Protein AF-A0A2D9JEY8-F1 (afdb_monomer_lite)

Sequence (330 aa):
MAQANLPGSLPFFFRSRIVRGLASACLFAAGTAATSDHVHAQGGFALPSNSVARGPSTAETQSAPQGFTPRAAGPTAANTPPSLQTPPQTTANRNALPAGGAAPTGQLSNGGQLPREAGQEHRVYNISPYTGYLTKHDRPHQAIVDWIVRETGTDVWHTEPFGFMSADRDELKVYHTNEMHQVIGGIVERFVAGDKEPQVMNLRLMTVGNPNWRSNAHMLMQHVNVQSPGLQAWLLTKENAALVMNMLRSRTDVREVQAVDLITNNGQTEKLASTRGRNYVLNVKPSPANWPPYEPETGEIQEGFQIEVSPLLSVDGRTLDCVINANIDQ

Radius of gyration: 31.09 Å; chains: 1; bounding box: 90×83×69 Å

Foldseek 3Di:
DDDDDDDDDDFWWDKDKDFVQWWAWAFAQADDDPDDDDDDDDDDDDDDDDDDDDDDDDDDDDDDDDDDDDDDDDDDDDDDDDPPDDDDDDDDDDDDDDDDDDDPPDDDDPPDDDDCPPVKDKDKDFLLLQLVVVPVDDPPVVLLVVVLCVVVPPVPCVDPPPKDWDDDNTIIIIIGHPVSVVVSVQSSCLRNLNDFAWDKHKHWYKHANDPCLCVVLVVQWAWGDIPDPSTTTTIGTPVSVVVSVVVQVVDPRMDTPDIDTDGHGASDKDKDWDWDKDKDQPDWAQDPVCPVRIDTDIDIDIFTKMKIKGWGAGSVNRIIIMIIGIDGGD

Structure (mmCIF, N/CA/C/O backbone):
data_AF-A0A2D9JEY8-F1
#
_entry.id   AF-A0A2D9JEY8-F1
#
loop_
_atom_site.group_PDB
_atom_site.id
_atom_site.type_symbol
_atom_site.label_atom_id
_atom_site.label_alt_id
_atom_site.label_comp_id
_atom_site.label_asym_id
_atom_site.label_entity_id
_atom_site.label_seq_id
_atom_site.pdbx_PDB_ins_code
_atom_site.Cartn_x
_atom_site.Cartn_y
_atom_site.Cartn_z
_atom_site.occupancy
_atom_site.B_iso_or_equiv
_atom_site.auth_seq_id
_atom_site.auth_comp_id
_atom_site.auth_asym_id
_atom_site.auth_atom_id
_atom_site.pdbx_PDB_model_num
ATOM 1 N N . MET A 1 1 ? -18.245 12.480 -34.641 1.00 33.62 1 MET A N 1
ATOM 2 C CA . MET A 1 1 ? -18.054 11.284 -33.794 1.00 33.62 1 MET A CA 1
ATOM 3 C C . MET A 1 1 ? -16.946 11.608 -32.812 1.00 33.62 1 MET A C 1
ATOM 5 O O . MET A 1 1 ? -15.800 11.701 -33.223 1.00 33.62 1 MET A O 1
ATOM 9 N N . ALA A 1 2 ? -17.311 11.927 -31.571 1.00 23.94 2 ALA A N 1
ATOM 10 C CA . ALA A 1 2 ? -16.369 12.274 -30.514 1.00 23.94 2 ALA A CA 1
ATOM 11 C C . ALA A 1 2 ? -15.820 10.979 -29.901 1.00 23.94 2 ALA A C 1
ATOM 13 O O . ALA A 1 2 ? -16.597 10.169 -29.399 1.00 23.94 2 ALA A O 1
ATOM 14 N N . GLN A 1 3 ? -14.507 10.766 -29.989 1.00 23.95 3 GLN A N 1
ATOM 15 C CA . GLN A 1 3 ? -13.826 9.704 -29.254 1.00 23.95 3 GLN A CA 1
ATOM 16 C C . GLN A 1 3 ? -13.532 10.206 -27.843 1.00 23.95 3 GLN A C 1
ATOM 18 O O . GLN A 1 3 ? -12.928 11.260 -27.650 1.00 23.95 3 GLN A O 1
ATOM 23 N N . ALA A 1 4 ? -14.049 9.456 -26.875 1.00 24.88 4 ALA A N 1
ATOM 24 C CA . ALA A 1 4 ? -13.896 9.691 -25.455 1.00 24.88 4 ALA A CA 1
ATOM 25 C C . ALA A 1 4 ? -12.425 9.571 -25.044 1.00 24.88 4 ALA A C 1
ATOM 27 O O . ALA A 1 4 ? -11.738 8.621 -25.411 1.00 24.88 4 ALA A O 1
ATOM 28 N N . ASN A 1 5 ? -11.981 10.548 -24.265 1.00 25.66 5 ASN A N 1
ATOM 29 C CA . ASN A 1 5 ? -10.652 10.639 -23.693 1.00 25.66 5 ASN A CA 1
ATOM 30 C C . ASN A 1 5 ? -10.737 10.147 -22.238 1.00 25.66 5 ASN A C 1
ATOM 32 O O . ASN A 1 5 ? -11.270 10.870 -21.402 1.00 25.66 5 ASN A O 1
ATOM 36 N N . LEU A 1 6 ? -10.291 8.920 -21.954 1.00 30.77 6 LEU A N 1
ATOM 37 C CA . LEU A 1 6 ? -10.020 8.343 -20.621 1.00 30.77 6 LEU A CA 1
ATOM 38 C C . LEU A 1 6 ? -9.006 7.196 -20.828 1.00 30.77 6 LEU A C 1
ATOM 40 O O . LEU A 1 6 ? -9.137 6.492 -21.831 1.00 30.77 6 LEU A O 1
ATOM 44 N N . PRO A 1 7 ? -7.998 7.002 -19.949 1.00 32.38 7 PRO A N 1
ATOM 45 C CA . PRO A 1 7 ? -8.184 6.725 -18.515 1.00 32.38 7 PRO A CA 1
ATOM 46 C C . PRO A 1 7 ? -7.266 7.587 -17.611 1.00 32.38 7 PRO A C 1
ATOM 48 O O . PRO A 1 7 ? -6.252 8.106 -18.047 1.00 32.38 7 PRO A O 1
ATOM 51 N N . GLY A 1 8 ? -7.554 7.865 -16.339 1.00 26.20 8 GLY A N 1
ATOM 52 C CA . GLY A 1 8 ? -8.174 6.993 -15.347 1.00 26.20 8 GLY A CA 1
ATOM 53 C C . GLY A 1 8 ? -7.116 6.135 -14.640 1.00 26.20 8 GLY A C 1
ATOM 54 O O . GLY A 1 8 ? -7.211 4.916 -14.685 1.00 26.20 8 GLY A O 1
ATOM 55 N N . SER A 1 9 ? -6.086 6.752 -14.043 1.00 29.00 9 SER A N 1
ATOM 56 C CA . SER A 1 9 ? -5.099 6.054 -13.204 1.00 29.00 9 SER A CA 1
ATOM 57 C C . SER A 1 9 ? -5.784 5.540 -11.938 1.00 29.00 9 SER A C 1
ATOM 59 O O . SER A 1 9 ? -6.082 6.318 -11.032 1.00 29.00 9 SER A O 1
ATOM 61 N N . LEU A 1 10 ? -6.047 4.236 -11.880 1.00 25.45 10 LEU A N 1
ATOM 62 C CA . LEU A 1 10 ? -6.526 3.564 -10.676 1.00 25.45 10 LEU A CA 1
ATOM 63 C C . LEU A 1 10 ? -5.322 3.141 -9.815 1.00 25.45 10 LEU A C 1
ATOM 65 O O . LEU A 1 10 ? -4.352 2.617 -10.359 1.00 25.45 10 LEU A O 1
ATOM 69 N N . PRO A 1 11 ? -5.349 3.361 -8.490 1.00 28.86 11 PRO A N 1
ATOM 70 C CA . PRO A 1 11 ? -4.317 2.852 -7.593 1.00 28.86 11 PRO A CA 1
ATOM 71 C C . PRO A 1 11 ? -4.362 1.317 -7.532 1.00 28.86 11 PRO A C 1
ATOM 73 O O . PRO A 1 11 ? -5.439 0.723 -7.482 1.00 28.86 11 PRO A O 1
ATOM 76 N N . PHE A 1 12 ? -3.187 0.684 -7.530 1.00 39.44 12 PHE A N 1
ATOM 77 C CA . PHE A 1 12 ? -3.035 -0.772 -7.525 1.00 39.44 12 PHE A CA 1
ATOM 78 C C . PHE A 1 12 ? -2.594 -1.276 -6.153 1.00 39.44 12 PHE A C 1
ATOM 80 O O . PHE A 1 12 ? -1.733 -0.675 -5.507 1.00 39.44 12 PHE A O 1
ATOM 87 N N . PHE A 1 13 ? -3.179 -2.391 -5.710 1.00 40.41 13 PHE A N 1
ATOM 88 C CA . PHE A 1 13 ? -3.002 -2.880 -4.349 1.00 40.41 13 PHE A CA 1
ATOM 89 C C . PHE A 1 13 ? -2.415 -4.284 -4.328 1.00 40.41 13 PHE A C 1
ATOM 91 O O . PHE A 1 13 ? -2.895 -5.211 -4.980 1.00 40.41 13 PHE A O 1
ATOM 98 N N . PHE A 1 14 ? -1.385 -4.448 -3.509 1.00 41.38 14 PHE A N 1
ATOM 99 C CA . PHE A 1 14 ? -0.862 -5.746 -3.141 1.00 41.38 14 PHE A CA 1
ATOM 100 C C . PHE A 1 14 ? -0.577 -5.761 -1.634 1.00 41.38 14 PHE A C 1
ATOM 102 O O . PHE A 1 14 ? 0.018 -4.818 -1.120 1.00 41.38 14 PHE A O 1
ATOM 109 N N . ARG A 1 15 ? -1.040 -6.805 -0.928 1.00 42.00 15 ARG A N 1
ATOM 110 C CA . ARG A 1 15 ? -0.872 -6.996 0.521 1.00 42.00 15 ARG A CA 1
ATOM 111 C C . ARG A 1 15 ? 0.109 -8.132 0.764 1.00 42.00 15 ARG A C 1
ATOM 113 O O . ARG A 1 15 ? -0.170 -9.280 0.422 1.00 42.00 15 ARG A O 1
ATOM 120 N N . SER A 1 16 ? 1.215 -7.826 1.428 1.00 46.28 16 SER A N 1
ATOM 121 C CA . SER A 1 16 ? 2.145 -8.837 1.921 1.00 46.28 16 SER A CA 1
ATOM 122 C C . SER A 1 16 ? 2.373 -8.685 3.418 1.00 46.28 16 SER A C 1
ATOM 124 O O . SER A 1 16 ? 2.813 -7.621 3.843 1.00 46.28 16 SER A O 1
ATOM 126 N N . ARG A 1 17 ? 2.177 -9.772 4.181 1.00 43.41 17 ARG A N 1
ATOM 127 C CA . ARG A 1 17 ? 2.637 -9.905 5.573 1.00 43.41 17 ARG A CA 1
ATOM 128 C C . ARG A 1 17 ? 4.099 -10.341 5.590 1.00 43.41 17 ARG A C 1
ATOM 130 O O . ARG A 1 17 ? 4.411 -11.499 5.328 1.00 43.41 17 ARG A O 1
ATOM 137 N N . ILE A 1 18 ? 4.995 -9.422 5.915 1.00 49.91 18 ILE A N 1
ATOM 138 C CA . ILE A 1 18 ? 6.441 -9.651 6.016 1.00 49.91 18 ILE A CA 1
ATOM 139 C C . ILE A 1 18 ? 6.784 -9.866 7.490 1.00 49.91 18 ILE A C 1
ATOM 141 O O . ILE A 1 18 ? 6.608 -8.956 8.288 1.00 49.91 18 ILE A O 1
ATOM 145 N N . VAL A 1 19 ? 7.281 -11.038 7.890 1.00 33.19 19 VAL A N 1
ATOM 146 C CA . VAL A 1 19 ? 7.702 -11.266 9.285 1.00 33.19 19 VAL A CA 1
ATOM 147 C C . VAL A 1 19 ? 9.025 -10.522 9.558 1.00 33.19 19 VAL A C 1
ATOM 149 O O . VAL A 1 19 ? 10.029 -10.762 8.883 1.00 33.19 19 VAL A O 1
ATOM 152 N N . ARG A 1 20 ? 9.050 -9.613 10.542 1.00 30.97 20 ARG A N 1
ATOM 153 C CA . ARG A 1 20 ? 10.235 -8.882 11.015 1.00 30.97 20 ARG A CA 1
ATOM 154 C C . ARG A 1 20 ? 11.261 -9.908 11.509 1.00 30.97 20 ARG A C 1
ATOM 156 O O . ARG A 1 20 ? 10.990 -10.704 12.402 1.00 30.97 20 ARG A O 1
ATOM 163 N N . GLY A 1 21 ? 12.426 -9.903 10.863 1.00 30.66 21 GLY A N 1
ATOM 164 C CA . GLY A 1 21 ? 13.501 -10.880 11.062 1.00 30.66 21 GLY A CA 1
ATOM 165 C C . GLY A 1 21 ? 13.663 -11.893 9.926 1.00 30.66 21 GLY A C 1
ATOM 166 O O . GLY A 1 21 ? 14.694 -12.553 9.884 1.00 30.66 21 GLY A O 1
ATOM 167 N N . LEU A 1 22 ? 12.709 -11.986 8.989 1.00 30.86 22 LEU A N 1
ATOM 168 C CA . LEU A 1 22 ? 12.682 -13.102 8.042 1.00 30.86 22 LEU A CA 1
ATOM 169 C C . LEU A 1 22 ? 12.336 -12.769 6.595 1.00 30.86 22 LEU A C 1
ATOM 171 O O . LEU A 1 22 ? 12.297 -13.709 5.821 1.00 30.86 22 LEU A O 1
ATOM 175 N N . ALA A 1 23 ? 12.136 -11.518 6.167 1.00 29.02 23 ALA A N 1
ATOM 176 C CA . ALA A 1 23 ? 11.864 -11.279 4.747 1.00 29.02 23 ALA A CA 1
ATOM 177 C C . ALA A 1 23 ? 12.350 -9.931 4.203 1.00 29.02 23 ALA A C 1
ATOM 179 O O . ALA A 1 23 ? 12.224 -8.887 4.840 1.00 29.02 23 ALA A O 1
ATOM 180 N N . SER A 1 24 ? 12.902 -9.993 2.990 1.00 33.06 24 SER A N 1
ATOM 181 C CA . SER A 1 24 ? 13.196 -8.852 2.126 1.00 33.06 24 SER A CA 1
ATOM 182 C C . SER A 1 24 ? 12.159 -8.883 1.003 1.00 33.06 24 SER A C 1
ATOM 184 O O . SER A 1 24 ? 12.047 -9.886 0.299 1.00 33.06 24 SER A O 1
ATOM 186 N N . ALA A 1 25 ? 11.361 -7.826 0.860 1.00 31.98 25 ALA A N 1
ATOM 187 C CA . ALA A 1 25 ? 10.442 -7.704 -0.266 1.00 31.98 25 ALA A CA 1
ATOM 188 C C . ALA A 1 25 ? 11.218 -7.160 -1.469 1.00 31.98 25 ALA A C 1
ATOM 190 O O . ALA A 1 25 ? 11.623 -5.999 -1.479 1.00 31.98 25 ALA A O 1
ATOM 191 N N . CYS A 1 26 ? 11.445 -8.003 -2.475 1.00 31.67 26 CYS A N 1
ATOM 192 C CA . CYS A 1 26 ? 12.004 -7.572 -3.750 1.00 31.67 26 CYS A CA 1
ATOM 193 C C . CYS A 1 26 ? 10.868 -7.452 -4.769 1.00 31.67 26 CYS A C 1
ATOM 195 O O . CYS A 1 26 ? 10.347 -8.460 -5.246 1.00 31.67 26 CYS A O 1
ATOM 197 N N . LEU A 1 27 ? 10.487 -6.218 -5.108 1.00 30.89 27 LEU A N 1
ATOM 198 C CA . LEU A 1 27 ? 9.608 -5.959 -6.243 1.00 30.89 27 LEU A CA 1
ATOM 199 C C . LEU A 1 27 ? 10.465 -5.891 -7.511 1.00 30.89 27 LEU A C 1
ATOM 201 O O . LEU A 1 27 ? 11.264 -4.973 -7.676 1.00 30.89 27 LEU A O 1
ATOM 205 N N . PHE A 1 28 ? 10.295 -6.860 -8.408 1.00 36.91 28 PHE A N 1
ATOM 206 C CA . PHE A 1 28 ? 10.913 -6.835 -9.732 1.00 36.91 28 PHE A CA 1
ATOM 207 C C . PHE A 1 28 ? 9.838 -6.610 -10.788 1.00 36.91 28 PHE A C 1
ATOM 209 O O . PHE A 1 28 ? 9.161 -7.549 -11.208 1.00 36.91 28 PHE A O 1
ATOM 216 N N . ALA A 1 29 ? 9.718 -5.376 -11.265 1.00 27.28 29 ALA A N 1
ATOM 217 C CA . ALA A 1 29 ? 9.033 -5.111 -12.517 1.00 27.28 29 ALA A CA 1
ATOM 218 C C . ALA A 1 29 ? 9.988 -5.439 -13.671 1.00 27.28 29 ALA A C 1
ATOM 220 O O . ALA A 1 29 ? 11.058 -4.843 -13.780 1.00 27.28 29 ALA A O 1
ATOM 221 N N . ALA A 1 30 ? 9.629 -6.400 -14.523 1.00 27.97 30 ALA A N 1
ATOM 222 C CA . ALA A 1 30 ? 10.272 -6.516 -15.827 1.00 27.97 30 ALA A CA 1
ATOM 223 C C . ALA A 1 30 ? 9.236 -6.196 -16.895 1.00 27.97 30 ALA A C 1
ATOM 225 O O . ALA A 1 30 ? 8.331 -6.996 -17.125 1.00 27.97 30 ALA A O 1
ATOM 226 N N . GLY A 1 31 ? 9.401 -5.050 -17.549 1.00 23.45 31 GLY A N 1
ATOM 227 C CA . GLY A 1 31 ? 8.820 -4.833 -18.863 1.00 23.45 31 GLY A CA 1
ATOM 228 C C . GLY A 1 31 ? 9.526 -5.757 -19.852 1.00 23.45 31 GLY A C 1
ATOM 229 O O . GLY A 1 31 ? 10.749 -5.722 -19.992 1.00 23.45 31 GLY A O 1
ATOM 230 N N . THR A 1 32 ? 8.779 -6.640 -20.506 1.00 23.11 32 THR A N 1
ATOM 231 C CA . THR A 1 32 ? 9.288 -7.399 -21.650 1.00 23.11 32 THR A CA 1
ATOM 232 C C . THR A 1 32 ? 9.312 -6.483 -22.866 1.00 23.11 32 THR A C 1
ATOM 234 O O . THR A 1 32 ? 8.293 -6.319 -23.532 1.00 23.11 32 THR A O 1
ATOM 237 N N . ALA A 1 33 ? 10.468 -5.897 -23.171 1.00 23.81 33 ALA A N 1
ATOM 238 C CA . ALA A 1 33 ? 10.708 -5.296 -24.475 1.00 23.81 33 ALA A CA 1
ATOM 239 C C . ALA A 1 33 ? 11.022 -6.417 -25.477 1.00 23.81 33 ALA A C 1
ATOM 241 O O . ALA A 1 33 ? 12.092 -7.024 -25.439 1.00 23.81 33 ALA A O 1
ATOM 242 N N . ALA A 1 34 ? 10.075 -6.715 -26.367 1.00 22.91 34 ALA A N 1
ATOM 243 C CA . ALA A 1 34 ? 10.359 -7.476 -27.574 1.00 22.91 34 ALA A CA 1
ATOM 244 C C . ALA A 1 34 ? 11.142 -6.563 -28.529 1.00 22.91 34 ALA A C 1
ATOM 246 O O . ALA A 1 34 ? 10.564 -5.722 -29.214 1.00 22.91 34 ALA A O 1
ATOM 247 N N . THR A 1 35 ? 12.468 -6.685 -28.546 1.00 24.70 35 THR A N 1
ATOM 248 C CA . THR A 1 35 ? 13.309 -5.995 -29.527 1.00 24.70 35 THR A CA 1
ATOM 249 C C . THR A 1 35 ? 13.140 -6.674 -30.881 1.00 24.70 35 THR A C 1
ATOM 251 O O . THR A 1 35 ? 13.486 -7.844 -31.038 1.00 24.70 35 THR A O 1
ATOM 254 N N . SER A 1 36 ? 12.591 -5.954 -31.857 1.00 27.73 36 SER A N 1
ATOM 255 C CA . SER A 1 36 ? 12.621 -6.365 -33.260 1.00 27.73 36 SER A CA 1
ATOM 256 C C . SER A 1 36 ? 14.030 -6.110 -33.799 1.00 27.73 36 SER A C 1
ATOM 258 O O . SER A 1 36 ? 14.491 -4.970 -33.817 1.00 27.73 36 SER A O 1
ATOM 260 N N . ASP A 1 37 ? 14.716 -7.176 -34.203 1.00 24.34 37 ASP A N 1
ATOM 261 C CA . ASP A 1 37 ? 15.996 -7.114 -34.906 1.00 24.34 37 ASP A CA 1
ATOM 262 C C . ASP A 1 37 ? 15.856 -6.328 -36.217 1.00 24.34 37 ASP A C 1
ATOM 264 O O . ASP A 1 37 ? 15.093 -6.712 -37.104 1.00 24.34 37 ASP A O 1
ATOM 268 N N . HIS A 1 38 ? 16.665 -5.282 -36.386 1.00 28.27 38 HIS A N 1
ATOM 269 C CA . HIS A 1 38 ? 17.012 -4.770 -37.707 1.00 28.27 38 HIS A CA 1
ATOM 270 C C . HIS A 1 38 ? 18.531 -4.708 -37.862 1.00 28.27 38 HIS A C 1
ATOM 272 O O . HIS A 1 38 ? 19.226 -3.859 -37.309 1.00 28.27 38 HIS A O 1
ATOM 278 N N . VAL A 1 39 ? 19.022 -5.657 -38.656 1.00 26.59 39 VAL A N 1
ATOM 279 C CA . VAL A 1 39 ? 20.367 -5.718 -39.220 1.00 26.59 39 VAL A CA 1
ATOM 280 C C . VAL A 1 39 ? 20.518 -4.613 -40.264 1.00 26.59 39 VAL A C 1
ATOM 282 O O . VAL A 1 39 ? 19.800 -4.626 -41.257 1.00 26.59 39 VAL A O 1
ATOM 285 N N . HIS A 1 40 ? 21.508 -3.732 -40.108 1.00 30.28 40 HIS A N 1
ATOM 286 C CA . HIS A 1 40 ? 22.223 -3.153 -41.247 1.00 30.28 40 HIS A CA 1
ATOM 287 C C . HIS A 1 40 ? 23.694 -2.911 -40.905 1.00 30.28 40 HIS A C 1
ATOM 289 O O . HIS A 1 40 ? 24.049 -2.312 -39.893 1.00 30.28 40 HIS A O 1
ATOM 295 N N . ALA A 1 41 ? 24.544 -3.433 -41.785 1.00 25.02 41 ALA A N 1
ATOM 296 C CA . ALA A 1 41 ? 25.985 -3.289 -41.786 1.00 25.02 41 ALA A CA 1
ATOM 297 C C . ALA A 1 41 ? 26.440 -2.059 -42.601 1.00 25.02 41 ALA A C 1
ATOM 299 O O . ALA A 1 41 ? 25.724 -1.601 -43.487 1.00 25.02 41 ALA A O 1
ATOM 300 N N . GLN A 1 42 ? 27.705 -1.685 -42.354 1.00 27.55 42 GLN A N 1
ATOM 301 C CA . GLN A 1 42 ? 28.692 -1.009 -43.221 1.00 27.55 42 GLN A CA 1
ATOM 302 C C . GLN A 1 42 ? 28.873 0.528 -43.221 1.00 27.55 42 GLN A C 1
ATOM 304 O O . GLN A 1 42 ? 27.990 1.291 -43.586 1.00 27.55 42 GLN A O 1
ATOM 309 N N . GLY A 1 43 ? 30.145 0.907 -42.968 1.00 27.47 43 GLY A N 1
ATOM 310 C CA . GLY A 1 43 ? 30.839 2.159 -43.337 1.00 27.47 43 GLY A CA 1
ATOM 311 C C . GLY A 1 43 ? 30.846 3.214 -42.222 1.00 27.47 43 GLY A C 1
ATOM 312 O O . GLY A 1 43 ? 29.811 3.786 -41.937 1.00 27.47 43 GLY A O 1
ATOM 313 N N . GLY A 1 44 ? 31.914 3.538 -41.486 1.00 24.75 44 GLY A N 1
ATOM 314 C CA . GLY A 1 44 ? 33.337 3.595 -41.810 1.00 24.75 44 GLY A CA 1
ATOM 315 C C . GLY A 1 44 ? 33.735 5.045 -42.106 1.00 24.75 44 GLY A C 1
ATOM 316 O O . GLY A 1 44 ? 33.582 5.442 -43.245 1.00 24.75 44 GLY A O 1
ATOM 317 N N . PHE A 1 45 ? 34.208 5.815 -41.111 1.00 28.11 45 PHE A N 1
ATOM 318 C CA . PHE A 1 45 ? 35.190 6.916 -41.239 1.00 28.11 45 PHE A CA 1
ATOM 319 C C . PHE A 1 45 ? 35.578 7.463 -39.848 1.00 28.11 45 PHE A C 1
ATOM 321 O O . PHE A 1 45 ? 34.740 7.576 -38.957 1.00 28.11 45 PHE A O 1
ATOM 328 N N . ALA A 1 46 ? 36.865 7.770 -39.664 1.00 30.97 46 ALA A N 1
ATOM 329 C CA . ALA A 1 46 ? 37.496 8.152 -38.401 1.00 30.97 46 ALA A CA 1
ATOM 330 C C . ALA A 1 46 ? 38.017 9.607 -38.421 1.00 30.97 46 ALA A C 1
ATOM 332 O O . ALA A 1 46 ? 38.659 9.974 -39.397 1.00 30.97 46 ALA A O 1
ATOM 333 N N . LEU A 1 47 ? 37.789 10.327 -37.301 1.00 34.56 47 LEU A N 1
ATOM 334 C CA . LEU A 1 47 ? 38.655 11.281 -36.550 1.00 34.56 47 LEU A CA 1
ATOM 335 C C . LEU A 1 47 ? 39.273 12.524 -37.268 1.00 34.56 47 LEU A C 1
ATOM 337 O O . LEU A 1 47 ? 39.516 12.462 -38.466 1.00 34.56 47 LEU A O 1
ATOM 341 N N . PRO A 1 48 ? 39.581 13.655 -36.563 1.00 42.78 48 PRO A N 1
ATOM 342 C CA . PRO A 1 48 ? 40.180 13.671 -35.222 1.00 42.78 48 PRO A CA 1
ATOM 343 C C . PRO A 1 48 ? 39.749 14.747 -34.205 1.00 42.78 48 PRO A C 1
ATOM 345 O O . PRO A 1 48 ? 39.045 15.715 -34.472 1.00 42.78 48 PRO A O 1
ATOM 348 N N . SER A 1 49 ? 40.252 14.488 -32.998 1.00 34.09 49 SER A N 1
ATOM 349 C CA . SER A 1 49 ? 40.286 15.268 -31.766 1.00 34.09 49 SER A CA 1
ATOM 350 C C . SER A 1 49 ? 40.951 16.638 -31.905 1.00 34.09 49 SER A C 1
ATOM 352 O O . SER A 1 49 ? 41.915 16.787 -32.650 1.00 34.09 49 SER A O 1
ATOM 354 N N . ASN A 1 50 ? 40.558 17.585 -31.048 1.00 32.72 50 ASN A N 1
ATOM 355 C CA . ASN A 1 50 ? 41.515 18.543 -30.504 1.00 32.72 50 ASN A CA 1
ATOM 356 C C . ASN A 1 50 ? 41.118 19.004 -29.098 1.00 32.72 50 ASN A C 1
ATOM 358 O O . ASN A 1 50 ? 39.991 19.422 -28.840 1.00 32.72 50 ASN A O 1
ATOM 362 N N . SER A 1 51 ? 42.090 18.917 -28.202 1.00 34.75 51 SER A N 1
ATOM 363 C CA . SER A 1 51 ? 42.081 19.354 -26.815 1.00 34.75 51 SER A CA 1
ATOM 364 C C . SER A 1 51 ? 43.125 20.457 -26.660 1.00 34.75 51 SER A C 1
ATOM 366 O O . SER A 1 51 ? 44.266 20.262 -27.063 1.00 34.75 51 SER A O 1
ATOM 368 N N . VAL A 1 52 ? 42.777 21.582 -26.025 1.00 36.22 52 VAL A N 1
ATOM 369 C CA . VAL A 1 52 ? 43.753 22.453 -25.344 1.00 36.22 52 VAL A CA 1
ATOM 370 C C . VAL A 1 52 ? 43.103 23.056 -24.099 1.00 36.22 52 VAL A C 1
ATOM 372 O O . VAL A 1 52 ? 42.047 23.676 -24.161 1.00 36.22 5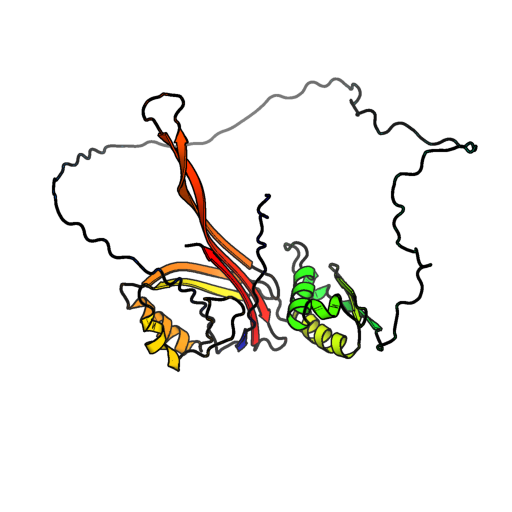2 VAL A O 1
ATOM 375 N N . ALA A 1 53 ? 43.776 22.861 -22.969 1.00 31.33 53 ALA A N 1
ATOM 376 C CA . ALA A 1 53 ? 43.511 23.439 -21.658 1.00 31.33 53 ALA A CA 1
ATOM 377 C C . ALA A 1 53 ? 44.489 24.590 -21.366 1.00 31.33 53 ALA A C 1
ATOM 379 O O . ALA A 1 53 ? 45.633 24.497 -21.811 1.00 31.33 53 ALA A O 1
ATOM 380 N N . ARG A 1 54 ? 44.100 25.580 -20.535 1.00 30.42 54 ARG A N 1
ATOM 381 C CA . ARG A 1 54 ? 44.940 26.189 -19.466 1.00 30.42 54 ARG A CA 1
ATOM 382 C C . ARG A 1 54 ? 44.143 27.214 -18.618 1.00 30.42 54 ARG A C 1
ATOM 384 O O . ARG A 1 54 ? 43.561 28.129 -19.182 1.00 30.42 54 ARG A O 1
ATOM 391 N N . GLY A 1 55 ? 44.136 27.059 -17.283 1.00 25.88 55 GLY A N 1
ATOM 392 C CA . GLY A 1 55 ? 43.740 28.090 -16.286 1.00 25.88 55 GLY A CA 1
ATOM 393 C C . GLY A 1 55 ? 44.906 29.054 -15.959 1.00 25.88 55 GLY A C 1
ATOM 394 O O . GLY A 1 55 ? 45.776 29.174 -16.825 1.00 25.88 55 GLY A O 1
ATOM 395 N N . PRO A 1 56 ? 45.055 29.646 -14.741 1.00 46.88 56 PRO A N 1
ATOM 396 C CA . PRO A 1 56 ? 44.215 29.553 -13.528 1.00 46.88 56 PRO A CA 1
ATOM 397 C C . PRO A 1 56 ? 44.060 30.862 -12.663 1.00 46.88 56 PRO A C 1
ATOM 399 O O . PRO A 1 56 ? 44.688 31.878 -12.929 1.00 46.88 56 PRO A O 1
ATOM 402 N N . SER A 1 57 ? 43.246 30.756 -11.593 1.00 31.45 57 SER A N 1
ATOM 403 C CA . SER A 1 57 ? 43.291 31.363 -10.224 1.00 31.45 57 SER A CA 1
ATOM 404 C C . SER A 1 57 ? 43.345 32.884 -9.937 1.00 31.45 57 SER A C 1
ATOM 406 O O . SER A 1 57 ? 44.313 33.544 -10.289 1.00 31.45 57 SER A O 1
ATOM 408 N N . THR A 1 58 ? 42.424 33.387 -9.085 1.00 31.08 58 THR A N 1
ATOM 409 C CA . THR A 1 58 ? 42.646 33.956 -7.707 1.00 31.08 58 THR A CA 1
ATOM 410 C C . THR A 1 58 ? 41.321 34.497 -7.094 1.00 31.08 58 THR A C 1
ATOM 412 O O . THR A 1 58 ? 40.550 35.135 -7.798 1.00 31.08 58 THR A O 1
ATOM 415 N N . ALA A 1 59 ? 40.897 33.995 -5.916 1.00 32.59 59 ALA A N 1
ATOM 416 C CA . ALA A 1 59 ? 40.872 34.635 -4.570 1.00 32.59 59 ALA A CA 1
ATOM 417 C C . ALA A 1 59 ? 39.817 35.770 -4.394 1.00 32.59 59 ALA A C 1
ATOM 419 O O . ALA A 1 59 ? 39.897 36.793 -5.054 1.00 32.59 59 ALA A O 1
ATOM 420 N N . GLU A 1 60 ? 38.689 35.549 -3.700 1.00 28.02 60 GLU A N 1
ATOM 421 C CA . GLU A 1 60 ? 38.431 35.659 -2.238 1.00 28.02 60 GLU A CA 1
ATOM 422 C C . GLU A 1 60 ? 38.023 37.067 -1.724 1.00 28.02 60 GLU A C 1
ATOM 424 O O . GLU A 1 60 ? 38.765 38.033 -1.863 1.00 28.02 60 GLU A O 1
ATOM 429 N N . THR A 1 61 ? 36.904 37.101 -0.976 1.00 28.28 61 THR A N 1
ATOM 430 C CA . THR A 1 61 ? 36.609 37.912 0.240 1.00 28.28 61 THR A CA 1
ATOM 431 C C . THR A 1 61 ? 35.385 38.851 0.222 1.00 28.28 61 THR A C 1
ATOM 433 O O . THR A 1 61 ? 35.120 39.609 -0.703 1.00 28.28 61 THR A O 1
ATOM 436 N N . GLN A 1 62 ? 34.652 38.734 1.335 1.00 34.16 62 GLN A N 1
ATOM 437 C CA . GLN A 1 62 ? 33.440 39.384 1.847 1.00 34.16 62 GLN A CA 1
ATOM 438 C C . GLN A 1 62 ? 33.479 40.924 1.914 1.00 34.16 62 GLN A C 1
ATOM 440 O O . GLN A 1 62 ? 34.555 41.493 2.072 1.00 34.16 62 GLN A O 1
ATOM 445 N N . SER A 1 63 ? 32.295 41.568 1.949 1.00 31.72 63 SER A N 1
ATOM 446 C CA . SER A 1 63 ? 31.836 42.554 2.972 1.00 31.72 63 SER A CA 1
ATOM 447 C C . SER A 1 63 ? 30.612 43.361 2.488 1.00 31.72 63 SER A C 1
ATOM 449 O O . SER A 1 63 ? 30.663 43.984 1.434 1.00 31.72 63 SER A O 1
ATOM 451 N N . ALA A 1 64 ? 29.538 43.420 3.285 1.00 38.47 64 ALA A N 1
ATOM 452 C CA . ALA A 1 64 ? 28.543 44.512 3.266 1.00 38.47 64 ALA A CA 1
ATOM 453 C C . ALA A 1 64 ? 29.008 45.625 4.238 1.00 38.47 64 ALA A C 1
ATOM 455 O O . ALA A 1 64 ? 29.788 45.290 5.136 1.00 38.47 64 ALA A O 1
ATOM 456 N N . PRO A 1 65 ? 28.576 46.908 4.130 1.00 43.09 65 PRO A N 1
ATOM 457 C CA . PRO A 1 65 ? 27.317 47.331 4.787 1.00 43.09 65 PRO A CA 1
ATOM 458 C C . PRO A 1 65 ? 26.598 48.601 4.222 1.00 43.09 65 PRO A C 1
ATOM 460 O O . PRO A 1 65 ? 27.177 49.357 3.459 1.00 43.09 65 PRO A O 1
ATOM 463 N N . GLN A 1 66 ? 25.350 48.818 4.696 1.00 31.50 66 GLN A N 1
ATOM 464 C CA . GLN A 1 66 ? 24.632 50.087 5.028 1.00 31.50 66 GLN A CA 1
ATOM 465 C C . GLN A 1 66 ? 24.575 51.252 4.002 1.00 31.50 66 GLN A C 1
ATOM 467 O O . GLN A 1 66 ? 25.565 51.628 3.406 1.00 31.50 66 GLN A O 1
ATOM 472 N N . GLY A 1 67 ? 23.484 51.995 3.797 1.00 24.80 67 GLY A N 1
ATOM 473 C CA . GLY A 1 67 ? 22.173 52.103 4.437 1.00 24.80 67 GLY A CA 1
ATOM 474 C C . GLY A 1 67 ? 21.475 53.377 3.919 1.00 24.80 67 GLY A C 1
ATOM 475 O O . GLY A 1 67 ? 22.153 54.311 3.510 1.00 24.80 67 GLY A O 1
ATOM 476 N N . PHE A 1 68 ? 20.140 53.434 3.940 1.00 29.89 68 PHE A N 1
ATOM 477 C CA . PHE A 1 68 ? 19.377 54.690 3.872 1.00 29.89 68 PHE A CA 1
ATOM 478 C C . PHE A 1 68 ? 18.094 54.554 4.704 1.00 29.89 68 PHE A C 1
ATOM 480 O O . PHE A 1 68 ? 17.341 53.591 4.568 1.00 29.89 68 PHE A O 1
ATOM 487 N N . THR A 1 69 ? 17.903 55.509 5.611 1.00 36.69 69 THR A N 1
ATOM 488 C CA . THR A 1 69 ? 16.798 55.651 6.569 1.00 36.69 69 THR A CA 1
ATOM 489 C C . THR A 1 69 ? 15.620 56.457 5.983 1.00 36.69 69 THR A C 1
ATOM 491 O O . THR A 1 69 ? 15.764 57.078 4.928 1.00 36.69 69 THR A O 1
ATOM 494 N N . PRO A 1 70 ? 14.433 56.435 6.630 1.00 38.44 70 PRO A N 1
ATOM 495 C CA . PRO A 1 70 ? 13.150 56.737 5.996 1.00 38.44 70 PRO A CA 1
ATOM 496 C C . PRO A 1 70 ? 12.671 58.182 6.213 1.00 38.44 70 PRO A C 1
ATOM 498 O O . PRO A 1 70 ? 12.977 58.809 7.228 1.00 38.44 70 PRO A O 1
ATOM 501 N N . ARG A 1 71 ? 11.821 58.683 5.303 1.00 29.95 71 ARG A N 1
ATOM 502 C CA . ARG A 1 71 ? 10.971 59.864 5.536 1.00 29.95 71 ARG A CA 1
ATOM 503 C C . ARG A 1 71 ? 9.500 59.447 5.590 1.00 29.95 71 ARG A C 1
ATOM 505 O O . ARG A 1 71 ? 8.977 58.872 4.644 1.00 29.95 71 ARG A O 1
ATOM 512 N N . ALA A 1 72 ? 8.862 59.767 6.711 1.00 32.06 72 ALA A N 1
ATOM 513 C CA . ALA A 1 72 ? 7.437 59.611 6.966 1.00 32.06 72 ALA A CA 1
ATOM 514 C C . ALA A 1 72 ? 6.604 60.738 6.327 1.00 32.06 72 ALA A C 1
ATOM 516 O O . ALA A 1 72 ? 7.004 61.901 6.383 1.00 32.06 72 ALA A O 1
ATOM 517 N N . ALA A 1 73 ? 5.421 60.393 5.810 1.00 31.67 73 ALA A N 1
ATOM 518 C CA . ALA A 1 73 ? 4.214 61.225 5.808 1.00 31.67 73 ALA A CA 1
ATOM 519 C C . ALA A 1 73 ? 2.977 60.328 5.580 1.00 31.67 73 ALA A C 1
ATOM 521 O O . ALA A 1 73 ? 3.054 59.339 4.859 1.00 31.67 73 ALA A O 1
ATOM 522 N N . GLY A 1 74 ? 1.886 60.656 6.276 1.00 33.66 74 GLY A N 1
ATOM 523 C CA . GLY A 1 74 ? 0.685 59.849 6.522 1.00 33.66 74 GLY A CA 1
ATOM 524 C C . GLY A 1 74 ? -0.289 59.617 5.349 1.00 33.66 74 GLY A C 1
ATOM 525 O O . GLY A 1 74 ? 0.060 59.819 4.190 1.00 33.66 74 GLY A O 1
ATOM 526 N N . PRO A 1 75 ? -1.513 59.139 5.653 1.00 40.00 75 PRO A N 1
ATOM 527 C CA . PRO A 1 75 ? -2.148 58.045 4.924 1.00 40.00 75 PRO A CA 1
ATOM 528 C C . PRO A 1 75 ? -3.157 58.518 3.874 1.00 40.00 75 PRO A C 1
ATOM 530 O O . PRO A 1 75 ? -3.844 59.521 4.060 1.00 40.00 75 PRO A O 1
ATOM 533 N N . THR A 1 76 ? -3.327 57.743 2.801 1.00 33.78 76 THR A N 1
ATOM 534 C CA . THR A 1 76 ? -4.506 57.860 1.934 1.00 33.78 76 THR A CA 1
ATOM 535 C C . THR A 1 76 ? -5.080 56.490 1.587 1.00 33.78 76 THR A C 1
ATOM 537 O O . THR A 1 76 ? -4.367 55.549 1.257 1.00 33.78 76 THR A O 1
ATOM 540 N N . ALA A 1 77 ? -6.397 56.448 1.770 1.00 39.09 77 ALA A N 1
ATOM 541 C CA . ALA A 1 77 ? -7.402 55.412 1.602 1.00 39.09 77 ALA A CA 1
ATOM 542 C C . ALA A 1 77 ? -7.128 54.243 0.638 1.00 39.09 77 ALA A C 1
ATOM 544 O O . ALA A 1 77 ? -6.645 54.389 -0.481 1.00 39.09 77 ALA A O 1
ATOM 545 N N . ALA A 1 78 ? -7.577 53.082 1.113 1.00 39.53 78 ALA A N 1
ATOM 546 C CA . ALA A 1 78 ? -7.634 51.795 0.449 1.00 39.53 78 ALA A CA 1
ATOM 547 C C . ALA A 1 78 ? -8.549 51.788 -0.789 1.00 39.53 78 ALA A C 1
ATOM 549 O O . ALA A 1 78 ? -9.675 52.280 -0.750 1.00 39.53 78 ALA A O 1
ATOM 550 N N . ASN A 1 79 ? -8.083 51.126 -1.849 1.00 42.44 79 ASN A N 1
ATOM 551 C CA . ASN A 1 79 ? -8.903 50.676 -2.970 1.00 42.44 79 ASN A CA 1
ATOM 552 C C . ASN A 1 79 ? -9.424 49.266 -2.659 1.00 42.44 79 ASN A C 1
ATOM 554 O O . ASN A 1 79 ? -8.668 48.296 -2.716 1.00 42.44 79 ASN A O 1
ATOM 558 N N . THR A 1 80 ? -10.708 49.151 -2.320 1.00 47.31 80 THR A N 1
ATOM 559 C CA . THR A 1 80 ? -11.414 47.871 -2.158 1.00 47.31 80 THR A CA 1
ATOM 560 C C . THR A 1 80 ? -12.456 47.725 -3.279 1.00 47.31 80 THR A C 1
ATOM 562 O O . THR A 1 80 ? -13.182 48.683 -3.542 1.00 47.31 80 THR A O 1
ATOM 565 N N . PRO A 1 81 ? -12.535 46.569 -3.968 1.00 38.97 81 PRO A N 1
ATOM 566 C CA . PRO A 1 81 ? -13.495 46.327 -5.050 1.00 38.97 81 PRO A CA 1
ATOM 567 C C . PRO A 1 81 ? -14.963 46.275 -4.559 1.00 38.97 81 PRO A C 1
ATOM 569 O O . PRO A 1 81 ? -15.217 45.899 -3.413 1.00 38.97 81 PRO A O 1
ATOM 572 N N . PRO A 1 82 ? -15.951 46.629 -5.409 1.00 45.69 82 PRO A N 1
ATOM 573 C CA . PRO A 1 82 ? -17.280 47.095 -4.984 1.00 45.69 82 PRO A CA 1
ATOM 574 C C . PRO A 1 82 ? -18.298 45.996 -4.608 1.00 45.69 82 PRO A C 1
ATOM 576 O O . PRO A 1 82 ? -19.500 46.237 -4.632 1.00 45.69 82 PRO A O 1
ATOM 579 N N . SER A 1 83 ? -17.869 44.788 -4.240 1.00 44.00 83 SER A N 1
ATOM 580 C CA . SER A 1 83 ? -18.773 43.651 -3.978 1.00 44.00 83 SER A CA 1
ATOM 581 C C . SER A 1 83 ? -19.090 43.393 -2.496 1.00 44.00 83 SER A C 1
ATOM 583 O O . SER A 1 83 ? -19.654 42.353 -2.173 1.00 44.00 83 SER A O 1
ATOM 585 N N . LEU A 1 84 ? -18.743 44.310 -1.583 1.00 43.09 84 LEU A N 1
ATOM 586 C CA . LEU A 1 84 ? -18.917 44.121 -0.129 1.00 43.09 84 LEU A CA 1
ATOM 587 C C . LEU A 1 84 ? -19.651 45.267 0.590 1.00 43.09 84 LEU A C 1
ATOM 589 O O . LEU A 1 84 ? -19.525 45.424 1.802 1.00 43.09 84 LEU A O 1
ATOM 593 N N . GLN A 1 85 ? -20.449 46.063 -0.121 1.00 50.62 85 GLN A N 1
ATOM 594 C CA . GLN A 1 85 ? -21.217 47.157 0.485 1.00 50.62 85 GLN A CA 1
ATOM 595 C C . GLN A 1 85 ? -22.716 46.995 0.251 1.00 50.62 85 GLN A C 1
ATOM 597 O O . GLN A 1 85 ? -23.286 47.658 -0.610 1.00 50.62 85 GLN A O 1
ATOM 602 N N . THR A 1 86 ? -23.384 46.154 1.047 1.00 45.97 86 THR A N 1
ATOM 603 C CA . THR A 1 86 ? -24.789 46.410 1.424 1.00 45.97 86 THR A CA 1
ATOM 604 C C . THR A 1 86 ? -25.221 45.593 2.653 1.00 45.97 86 THR A C 1
ATOM 606 O O . THR A 1 86 ? -25.127 44.368 2.623 1.00 45.97 86 THR A O 1
ATOM 609 N N . PRO A 1 87 ? -25.735 46.225 3.726 1.00 46.56 87 PRO A N 1
ATOM 610 C CA . PRO A 1 87 ? -26.519 45.544 4.758 1.00 46.56 87 PRO A CA 1
ATOM 611 C C . PRO A 1 87 ? -28.011 45.465 4.357 1.00 46.56 87 PRO A C 1
ATOM 613 O O . PRO A 1 87 ? -28.519 46.415 3.757 1.00 46.56 87 PRO A O 1
ATOM 616 N N . PRO A 1 88 ? -28.755 44.390 4.688 1.00 41.94 88 PRO A N 1
ATOM 617 C CA . PRO A 1 88 ? -30.177 44.305 4.363 1.00 41.94 88 PRO A CA 1
ATOM 618 C C . PRO A 1 88 ? -31.053 45.028 5.400 1.00 41.94 88 PRO A C 1
ATOM 620 O O . PRO A 1 88 ? -31.024 44.710 6.589 1.00 41.94 88 PRO A O 1
ATOM 623 N N . GLN A 1 89 ? -31.882 45.963 4.925 1.00 38.28 89 GLN A N 1
ATOM 624 C CA . GLN A 1 89 ? -33.080 46.444 5.620 1.00 38.28 89 GLN A CA 1
ATOM 625 C C . GLN A 1 89 ? -34.328 45.748 5.054 1.00 38.28 89 GLN A C 1
ATOM 627 O O . GLN A 1 89 ? -34.438 45.474 3.861 1.00 38.28 89 GLN A O 1
ATOM 632 N N . THR A 1 90 ? -35.252 45.438 5.954 1.00 39.62 90 THR A N 1
ATOM 633 C CA . THR A 1 90 ? -36.518 44.726 5.770 1.00 39.62 90 THR A CA 1
ATOM 634 C C . THR A 1 90 ? -37.544 45.501 4.937 1.00 39.62 90 THR A C 1
ATOM 636 O O . THR A 1 90 ? -37.791 46.672 5.202 1.00 39.62 90 THR A O 1
ATOM 639 N N . THR A 1 91 ? -38.242 44.828 4.012 1.00 36.06 91 THR A N 1
ATOM 640 C CA . THR A 1 91 ? -39.711 44.926 3.823 1.00 36.06 91 THR A CA 1
ATOM 641 C C . THR A 1 91 ? -40.216 43.927 2.775 1.00 36.06 91 THR A C 1
ATOM 643 O O . THR A 1 91 ? -39.583 43.669 1.758 1.00 36.06 91 THR A O 1
ATOM 646 N N . ALA A 1 92 ? -41.372 43.332 3.064 1.00 40.94 92 ALA A N 1
ATOM 647 C CA . ALA A 1 92 ? -42.077 42.367 2.234 1.00 40.94 92 ALA A CA 1
ATOM 648 C C . ALA A 1 92 ? -42.736 43.020 1.006 1.00 40.94 92 ALA A C 1
ATOM 650 O O . ALA A 1 92 ? -43.395 44.039 1.173 1.00 40.94 92 ALA A O 1
ATOM 651 N N . ASN A 1 93 ? -42.686 42.381 -0.172 1.00 37.25 93 ASN A N 1
ATOM 652 C CA . ASN A 1 93 ? -43.891 41.950 -0.898 1.00 37.25 93 ASN A CA 1
ATOM 653 C C . ASN A 1 93 ? -43.565 41.037 -2.097 1.00 37.25 93 ASN A C 1
ATOM 655 O O . ASN A 1 93 ? -42.506 41.122 -2.710 1.00 37.25 93 ASN A O 1
ATOM 659 N N . ARG A 1 94 ? -44.524 40.161 -2.401 1.00 47.09 94 ARG A N 1
ATOM 660 C CA . ARG A 1 94 ? -44.539 39.125 -3.440 1.00 47.09 94 ARG A CA 1
ATOM 661 C C . ARG A 1 94 ? -44.555 39.731 -4.850 1.00 47.09 94 ARG A C 1
ATOM 663 O O . ARG A 1 94 ? -45.395 40.585 -5.109 1.00 47.09 94 ARG A O 1
ATOM 670 N N . ASN A 1 95 ? -43.730 39.212 -5.765 1.00 39.75 95 ASN A N 1
ATOM 671 C CA . ASN A 1 95 ? -44.179 38.673 -7.061 1.00 39.75 95 ASN A CA 1
ATOM 672 C C . ASN A 1 95 ? -43.011 38.191 -7.944 1.00 39.75 95 ASN A C 1
ATOM 674 O O . ASN A 1 95 ? -42.113 38.953 -8.273 1.00 39.75 95 ASN A O 1
ATOM 678 N N . ALA A 1 96 ? -43.122 36.921 -8.347 1.00 47.09 96 ALA A N 1
ATOM 679 C CA . ALA A 1 96 ? -42.680 36.298 -9.599 1.00 47.09 96 ALA A CA 1
ATOM 680 C C . ALA A 1 96 ? -41.244 36.541 -10.121 1.00 47.09 96 ALA A C 1
ATOM 682 O O . ALA A 1 96 ? -40.962 37.528 -10.793 1.00 47.09 96 ALA A O 1
ATOM 683 N N . LEU A 1 97 ? -40.402 35.510 -9.981 1.00 46.75 97 LEU A N 1
ATOM 684 C CA . LEU A 1 97 ? -39.304 35.203 -10.907 1.00 46.75 97 LEU A CA 1
ATOM 685 C C . LEU A 1 97 ? -39.573 33.826 -11.551 1.00 46.75 97 LEU A C 1
ATOM 687 O O . LEU A 1 97 ? -40.100 32.941 -10.870 1.00 46.75 97 LEU A O 1
ATOM 691 N N . PRO A 1 98 ? -39.281 33.644 -12.853 1.00 47.66 98 PRO A N 1
ATOM 692 C CA . PRO A 1 98 ? -39.695 32.473 -13.614 1.00 47.66 98 PRO A CA 1
ATOM 693 C C . PRO A 1 98 ? -38.913 31.217 -13.215 1.00 47.66 98 PRO A C 1
ATOM 695 O O . PRO A 1 98 ? -37.703 31.241 -12.996 1.00 47.66 98 PRO A O 1
ATOM 698 N N . ALA A 1 99 ? -39.649 30.109 -13.145 1.00 52.84 99 ALA A N 1
ATOM 699 C CA . ALA A 1 99 ? -39.154 28.765 -12.903 1.00 52.84 99 ALA A CA 1
ATOM 700 C C . ALA A 1 99 ? -38.208 28.314 -14.029 1.00 52.84 99 ALA A C 1
ATOM 702 O O . ALA A 1 99 ? -38.594 28.280 -15.195 1.00 52.84 99 ALA A O 1
ATOM 703 N N . GLY A 1 100 ? -36.980 27.944 -13.668 1.00 49.47 100 GLY A N 1
ATOM 704 C CA . GLY A 1 100 ? -35.998 27.398 -14.612 1.00 49.47 100 GLY A CA 1
ATOM 705 C C . GLY A 1 100 ? -34.760 26.754 -13.982 1.00 49.47 100 GLY A C 1
ATOM 706 O O . GLY A 1 100 ? -33.897 26.279 -14.709 1.00 49.47 100 GLY A O 1
ATOM 707 N N . GLY A 1 101 ? -34.656 26.709 -12.652 1.00 55.59 101 GLY A N 1
ATOM 708 C CA . GLY A 1 101 ? -33.662 25.894 -11.959 1.00 55.59 101 GLY A CA 1
ATOM 709 C C . GLY A 1 101 ? -34.359 24.674 -11.383 1.00 55.59 101 GLY A C 1
ATOM 710 O O . GLY A 1 101 ? -35.258 24.837 -10.559 1.00 55.59 101 GLY A O 1
ATOM 711 N N . ALA A 1 102 ? -33.989 23.472 -11.826 1.00 61.47 102 ALA A N 1
ATOM 712 C CA . ALA A 1 102 ? -34.424 22.242 -11.178 1.00 61.47 102 ALA A CA 1
ATOM 713 C C . ALA A 1 102 ? -34.097 22.353 -9.682 1.00 61.47 102 ALA A C 1
ATOM 715 O O . ALA A 1 102 ? -32.930 22.472 -9.305 1.00 61.47 102 ALA A O 1
ATOM 716 N N . ALA A 1 103 ? -35.131 22.393 -8.839 1.00 65.94 103 ALA A N 1
ATOM 717 C CA . ALA A 1 103 ? -34.936 22.373 -7.401 1.00 65.94 103 ALA A CA 1
ATOM 718 C C . ALA A 1 103 ? -34.205 21.068 -7.044 1.00 65.94 103 ALA A C 1
ATOM 720 O O . ALA A 1 103 ? -34.553 20.021 -7.602 1.00 65.94 103 ALA A O 1
ATOM 721 N N . PRO A 1 104 ? -33.196 21.102 -6.157 1.00 68.88 104 PRO A N 1
ATOM 722 C CA . PRO A 1 104 ? -32.553 19.880 -5.699 1.00 68.88 104 PRO A CA 1
ATOM 723 C C . PRO A 1 104 ? -33.632 18.941 -5.146 1.00 68.88 104 PRO A C 1
ATOM 725 O O . PRO A 1 104 ? -34.378 19.303 -4.242 1.00 68.88 104 PRO A O 1
ATOM 728 N N . THR A 1 105 ? -33.729 17.738 -5.710 1.00 77.88 105 THR A N 1
ATOM 729 C CA . THR A 1 105 ? -34.715 16.703 -5.349 1.00 77.88 105 THR A CA 1
ATOM 730 C C . THR A 1 105 ? -34.437 16.043 -3.995 1.00 77.88 105 THR A C 1
ATOM 732 O O . THR A 1 105 ? -35.139 15.114 -3.603 1.00 77.88 105 THR A O 1
ATOM 735 N N . GLY A 1 106 ? -33.424 16.513 -3.262 1.00 74.81 106 GLY A N 1
ATOM 736 C CA . GLY A 1 106 ? -33.110 16.038 -1.921 1.00 74.81 106 GLY A CA 1
ATOM 737 C C . GLY A 1 106 ? -34.178 16.466 -0.918 1.00 74.81 106 GLY A C 1
ATOM 738 O O . GLY A 1 106 ? -34.439 17.654 -0.740 1.00 74.81 106 GLY A O 1
ATOM 739 N N . GLN A 1 107 ? -34.780 15.497 -0.232 1.00 75.56 107 GLN A N 1
ATOM 740 C CA . GLN A 1 107 ? -35.644 15.771 0.911 1.00 75.56 107 GLN A CA 1
ATOM 741 C C . GLN A 1 107 ? -34.766 16.040 2.138 1.00 75.56 107 GLN A C 1
ATOM 743 O O . GLN A 1 107 ? -34.013 15.165 2.565 1.00 75.56 107 GLN A O 1
ATOM 748 N N . LEU A 1 108 ? -34.855 17.242 2.716 1.00 70.00 108 LEU A N 1
ATOM 749 C CA . LEU A 1 108 ? -34.293 17.491 4.043 1.00 70.00 108 LEU A CA 1
ATOM 750 C C . LEU A 1 108 ? -35.092 16.662 5.055 1.00 70.00 108 LEU A C 1
ATOM 752 O O . LEU A 1 108 ? -36.252 16.962 5.335 1.00 70.00 108 LEU A O 1
ATOM 756 N N . SER A 1 109 ? -34.479 15.614 5.597 1.00 71.25 109 SER A N 1
ATOM 757 C CA . SER A 1 109 ? -34.997 14.955 6.791 1.00 71.25 109 SER A CA 1
ATOM 758 C C . SER A 1 109 ? -34.639 15.804 8.016 1.00 71.25 109 SER A C 1
ATOM 760 O O . SER A 1 109 ? -33.589 16.445 8.055 1.00 71.25 109 SER A O 1
ATOM 762 N N . ASN A 1 110 ? -35.500 15.822 9.037 1.00 68.00 110 ASN A N 1
ATOM 763 C CA . ASN A 1 110 ? -35.318 16.620 10.261 1.00 68.00 110 ASN A CA 1
ATOM 764 C C . ASN A 1 110 ? -34.178 16.107 11.179 1.00 68.00 110 ASN A C 1
ATOM 766 O O . ASN A 1 110 ? -34.271 16.230 12.397 1.00 68.00 110 ASN A O 1
ATOM 770 N N . GLY A 1 111 ? -33.120 15.501 10.624 1.00 64.50 111 GLY A N 1
ATOM 771 C CA . GLY A 1 111 ? -31.991 14.968 11.394 1.00 64.50 111 GLY A CA 1
ATOM 772 C C . GLY A 1 111 ? -32.376 13.789 12.292 1.00 64.50 111 GLY A C 1
ATOM 773 O O . GLY A 1 111 ? -31.946 13.725 13.439 1.00 64.50 111 GLY A O 1
ATOM 774 N N . GLY A 1 112 ? -33.234 12.890 11.791 1.00 69.69 112 GLY A N 1
ATOM 775 C CA . GLY A 1 112 ? -33.693 11.704 12.521 1.00 69.69 112 GLY A CA 1
ATOM 776 C C . GLY A 1 112 ? -32.572 10.718 12.872 1.00 69.69 112 GLY A C 1
ATOM 777 O O . GLY A 1 112 ? -31.442 10.826 12.400 1.00 69.69 112 GLY A O 1
ATOM 778 N N . GLN A 1 113 ? -32.898 9.733 13.712 1.00 75.00 113 GLN A N 1
ATOM 779 C CA . GLN A 1 113 ? -31.959 8.682 14.101 1.00 75.00 113 GLN A CA 1
ATOM 780 C C . GLN A 1 113 ? -31.499 7.887 12.872 1.00 75.00 113 GLN A C 1
ATOM 782 O O . GLN A 1 113 ? -32.320 7.498 12.043 1.00 75.00 113 GLN A O 1
ATOM 787 N N . LEU A 1 114 ? -30.185 7.663 12.763 1.00 82.31 114 LEU A N 1
ATOM 788 C CA . LEU A 1 114 ? -29.596 6.910 11.655 1.00 82.31 114 LEU A CA 1
ATOM 789 C C . LEU A 1 114 ? -30.233 5.510 11.545 1.00 82.31 114 LEU A C 1
ATOM 791 O O . LEU A 1 114 ? -30.533 4.916 12.589 1.00 82.31 114 LEU A O 1
ATOM 795 N N . PRO A 1 115 ? -30.422 4.969 10.324 1.00 83.44 115 PRO A N 1
ATOM 796 C CA . PRO A 1 115 ? -30.950 3.619 10.126 1.00 83.44 115 PRO A CA 1
ATOM 797 C C . PRO A 1 115 ? -30.118 2.594 10.900 1.00 83.44 115 PRO A C 1
ATOM 799 O O . PRO A 1 115 ? -28.900 2.670 10.867 1.00 83.44 115 PRO A O 1
ATOM 802 N N . ARG A 1 116 ? -30.744 1.658 11.623 1.00 85.38 116 ARG A N 1
ATOM 803 C CA . ARG A 1 116 ? -30.052 0.632 12.446 1.00 85.38 116 ARG A CA 1
ATOM 804 C C . ARG A 1 116 ? -30.476 -0.795 12.112 1.00 85.38 116 ARG A C 1
ATOM 806 O O . ARG A 1 116 ? -30.322 -1.700 12.925 1.00 85.38 116 ARG A O 1
ATOM 813 N N . GLU A 1 117 ? -31.013 -0.998 10.917 1.00 84.25 117 GLU A N 1
ATOM 814 C CA . GLU A 1 117 ? -31.677 -2.242 10.511 1.00 84.25 117 GLU A CA 1
ATOM 815 C C . GLU A 1 117 ? -30.751 -3.468 10.567 1.00 84.25 117 GLU A C 1
ATOM 817 O O . GLU A 1 117 ? -31.208 -4.563 10.875 1.00 84.25 117 GLU A O 1
ATOM 822 N N . ALA A 1 118 ? -29.442 -3.274 10.369 1.00 85.06 118 ALA A N 1
ATOM 823 C CA . ALA A 1 118 ? -28.429 -4.332 10.443 1.00 85.06 118 ALA A CA 1
ATOM 824 C C . ALA A 1 118 ? -27.631 -4.351 11.765 1.00 85.06 118 ALA A C 1
ATOM 826 O O . ALA A 1 118 ? -26.519 -4.869 11.801 1.00 85.06 118 ALA A O 1
ATOM 827 N N . GLY A 1 119 ? -28.136 -3.730 12.839 1.00 88.25 119 GLY A N 1
ATOM 828 C CA . GLY A 1 119 ? -27.397 -3.628 14.106 1.00 88.25 119 GLY A CA 1
ATOM 829 C C . GLY A 1 119 ? -26.215 -2.653 14.047 1.00 88.25 119 GLY A C 1
ATOM 830 O O . GLY A 1 119 ? -25.219 -2.840 14.739 1.00 88.25 119 GLY A O 1
ATOM 831 N N . GLN A 1 120 ? -26.316 -1.628 13.197 1.00 93.50 120 GLN A N 1
ATOM 832 C CA . GLN A 1 120 ? -25.288 -0.600 13.050 1.00 93.50 120 GLN A CA 1
ATOM 833 C C . GLN A 1 120 ? -25.183 0.248 14.323 1.00 93.50 120 GLN A C 1
ATOM 835 O O . GLN A 1 120 ? -26.187 0.641 14.927 1.00 93.50 120 GLN A O 1
ATOM 840 N N . GLU A 1 121 ? -23.959 0.565 14.713 1.00 93.81 121 GLU A N 1
ATOM 841 C CA . GLU A 1 121 ? -23.647 1.371 15.882 1.00 93.81 121 GLU A CA 1
ATOM 842 C C . GLU A 1 121 ? -22.662 2.479 15.515 1.00 93.81 121 GLU A C 1
ATOM 844 O O . GLU A 1 121 ? -21.902 2.382 14.556 1.00 93.81 121 GLU A O 1
ATOM 849 N N . HIS A 1 122 ? -22.701 3.571 16.275 1.00 94.94 122 HIS A N 1
ATOM 850 C CA . HIS A 1 122 ? -21.743 4.656 16.127 1.00 94.94 122 HIS A CA 1
ATOM 851 C C . HIS A 1 122 ? -20.635 4.478 17.157 1.00 94.94 122 HIS A C 1
ATOM 853 O O . HIS A 1 122 ? -20.906 4.549 18.358 1.00 94.94 122 HIS A O 1
ATOM 859 N N . ARG A 1 123 ? -19.397 4.276 16.701 1.00 96.44 123 ARG A N 1
ATOM 860 C CA . ARG A 1 123 ? -18.216 4.219 17.567 1.00 96.44 123 ARG A CA 1
ATOM 861 C C . ARG A 1 123 ? -17.231 5.318 17.211 1.00 96.44 123 ARG A C 1
ATOM 863 O O . ARG A 1 123 ? -17.003 5.626 16.041 1.00 96.44 123 ARG A O 1
ATOM 870 N N . VAL A 1 124 ? -16.633 5.876 18.255 1.00 97.50 124 VAL A N 1
ATOM 871 C CA . VAL A 1 124 ? -15.583 6.886 18.166 1.00 97.50 124 VAL A CA 1
ATOM 872 C C . VAL A 1 124 ? -14.302 6.269 18.706 1.00 97.50 124 VAL A C 1
ATOM 874 O O . VAL A 1 124 ? -14.268 5.795 19.841 1.00 97.50 124 VAL A O 1
ATOM 877 N N . TYR A 1 125 ? -13.261 6.248 17.884 1.00 97.69 125 TYR A N 1
ATOM 878 C CA . TYR A 1 125 ? -11.941 5.754 18.249 1.00 97.69 125 TYR A CA 1
ATOM 879 C C . TYR A 1 125 ? -11.000 6.936 18.443 1.00 97.69 125 TYR A C 1
ATOM 881 O O . TYR A 1 125 ? -10.923 7.811 17.584 1.00 97.69 125 TYR A O 1
ATOM 889 N N . ASN A 1 126 ? -10.249 6.946 19.541 1.00 96.50 126 ASN A N 1
ATOM 890 C CA . ASN A 1 126 ? -9.222 7.955 19.769 1.00 96.50 126 ASN A CA 1
ATOM 891 C C . ASN A 1 126 ? -7.954 7.600 18.973 1.00 96.50 126 ASN A C 1
ATOM 893 O O . ASN A 1 126 ? -7.324 6.574 19.235 1.00 96.50 126 ASN A O 1
ATOM 897 N N . ILE A 1 127 ? -7.581 8.457 18.023 1.00 96.44 127 ILE A N 1
ATOM 898 C CA . ILE A 1 127 ? -6.391 8.314 17.168 1.00 96.44 127 ILE A CA 1
ATOM 899 C C . ILE A 1 127 ? -5.336 9.399 17.429 1.00 96.44 127 ILE A C 1
ATOM 901 O O . ILE A 1 127 ? -4.247 9.348 16.849 1.00 96.44 127 ILE A O 1
ATOM 905 N N . SER A 1 128 ? -5.600 10.325 18.358 1.00 95.25 128 SER A N 1
ATOM 906 C CA . SER A 1 128 ? -4.646 11.357 18.790 1.00 95.25 128 SER A CA 1
ATOM 907 C C . SER A 1 128 ? -3.256 10.823 19.187 1.00 95.25 128 SER A C 1
ATOM 909 O O . SER A 1 128 ? -2.265 11.484 18.860 1.00 95.25 128 SER A O 1
ATOM 911 N N . PRO A 1 129 ? -3.085 9.621 19.798 1.00 94.00 129 PRO A N 1
ATOM 912 C CA . PRO A 1 129 ? -1.750 9.138 20.150 1.00 94.00 129 PRO A CA 1
ATOM 913 C C . PRO A 1 129 ? -0.882 8.816 18.929 1.00 94.00 129 PRO A C 1
ATOM 915 O O . PRO A 1 129 ? 0.344 8.736 19.067 1.00 94.00 129 PRO A O 1
ATOM 918 N N . TYR A 1 130 ? -1.513 8.613 17.767 1.00 93.38 130 TYR A N 1
ATOM 919 C CA . TYR A 1 130 ? -0.859 8.384 16.485 1.00 93.38 130 TYR A CA 1
ATOM 920 C C . TYR A 1 130 ? -0.601 9.695 15.733 1.00 93.38 130 TYR A C 1
ATOM 922 O O . TYR A 1 130 ? 0.519 10.012 15.343 1.00 93.38 130 TYR A O 1
ATOM 930 N N . THR A 1 131 ? -1.629 10.510 15.547 1.00 93.69 131 THR A N 1
ATOM 931 C CA . THR A 1 131 ? -1.508 11.753 14.769 1.00 93.69 131 THR A CA 1
ATOM 932 C C . THR A 1 131 ? -0.682 12.822 15.490 1.00 93.69 131 THR A C 1
ATOM 934 O O . THR A 1 131 ? -0.069 13.664 14.829 1.00 93.69 131 THR A O 1
ATOM 937 N N . GLY A 1 132 ? -0.636 12.780 16.827 1.00 91.06 132 GLY A N 1
ATOM 938 C CA . GLY A 1 132 ? 0.054 13.758 17.663 1.00 91.06 132 GLY A CA 1
ATOM 939 C C . GLY A 1 132 ? 1.574 13.765 17.489 1.00 91.06 132 GLY A C 1
ATOM 940 O O . GLY A 1 132 ? 2.188 14.820 17.630 1.00 91.06 132 GLY A O 1
ATOM 941 N N . TYR A 1 133 ? 2.193 12.632 17.129 1.00 88.69 133 TYR A N 1
ATOM 942 C CA . TYR A 1 133 ? 3.635 12.591 16.842 1.00 88.69 133 TYR A CA 1
ATOM 943 C C . TYR A 1 133 ? 3.962 12.959 15.383 1.00 88.69 133 TYR A C 1
ATOM 945 O O . TYR A 1 133 ? 5.073 13.396 15.081 1.00 88.69 133 TYR A O 1
ATOM 953 N N . LEU A 1 134 ? 2.984 12.859 14.478 1.00 90.94 134 LEU A N 1
ATOM 954 C CA . LEU A 1 134 ? 3.108 13.179 13.053 1.00 90.94 134 LEU A CA 1
ATOM 955 C C . LEU A 1 134 ? 2.779 14.658 12.778 1.00 90.94 134 LEU A C 1
ATOM 957 O O . LEU A 1 134 ? 1.913 15.000 11.969 1.00 90.94 134 LEU A O 1
ATOM 961 N N . THR A 1 135 ? 3.485 15.564 13.456 1.00 86.69 135 THR A N 1
ATOM 962 C CA . THR A 1 135 ? 3.237 17.018 13.368 1.00 86.69 135 THR A CA 1
ATOM 963 C C . THR A 1 135 ? 3.595 17.616 12.008 1.00 86.69 135 THR A C 1
ATOM 965 O O . THR A 1 135 ? 2.982 18.593 11.589 1.00 86.69 135 THR A O 1
ATOM 968 N N . LYS A 1 136 ? 4.563 17.018 11.307 1.00 87.75 136 LYS A N 1
ATOM 969 C CA . LYS A 1 136 ? 5.037 17.470 9.988 1.00 87.75 136 LYS A CA 1
ATOM 970 C C . LYS A 1 136 ? 4.248 16.890 8.814 1.00 87.75 136 LYS A C 1
ATOM 972 O O . LYS A 1 136 ? 4.427 17.350 7.693 1.00 87.75 136 LYS A O 1
ATOM 977 N N . HIS A 1 137 ? 3.413 15.884 9.061 1.00 87.50 137 HIS A N 1
ATOM 978 C CA . HIS A 1 137 ? 2.618 15.242 8.018 1.00 87.50 137 HIS A CA 1
ATOM 979 C C . HIS A 1 137 ? 1.293 15.968 7.851 1.00 87.50 137 HIS A C 1
ATOM 981 O O . HIS A 1 137 ? 0.627 16.306 8.840 1.00 87.50 137 HIS A O 1
ATOM 987 N N . ASP A 1 138 ? 0.907 16.199 6.599 1.00 88.31 138 ASP A N 1
ATOM 988 C CA . ASP A 1 138 ? -0.423 16.699 6.288 1.00 88.31 138 ASP A CA 1
ATOM 989 C C . ASP A 1 138 ? -1.431 15.548 6.375 1.00 88.31 138 ASP A C 1
ATOM 991 O O . ASP A 1 138 ? -1.189 14.458 5.866 1.00 88.31 138 ASP A O 1
ATOM 995 N N . ARG A 1 139 ? -2.544 15.784 7.076 1.00 91.75 139 ARG A N 1
ATOM 996 C CA . ARG A 1 139 ? -3.637 14.811 7.292 1.00 91.75 139 ARG A CA 1
ATOM 997 C C . ARG A 1 139 ? -3.176 13.370 7.609 1.00 91.75 139 ARG A C 1
ATOM 999 O O . ARG A 1 139 ? -3.590 12.432 6.931 1.00 91.75 139 ARG A O 1
ATOM 1006 N N . PRO A 1 140 ? -2.405 13.137 8.691 1.00 93.69 140 PRO A N 1
ATOM 1007 C CA . PRO A 1 140 ? -1.905 11.798 9.023 1.00 93.69 140 PRO A CA 1
ATOM 1008 C C . PRO A 1 140 ? -3.023 10.774 9.275 1.00 93.69 140 PRO A C 1
ATOM 1010 O O . PRO A 1 140 ? -2.829 9.585 9.046 1.00 93.69 140 PRO A O 1
ATOM 1013 N N . HIS A 1 141 ? -4.206 11.228 9.700 1.00 95.12 141 HIS A N 1
ATOM 1014 C CA . HIS A 1 141 ? -5.397 10.396 9.888 1.00 95.12 141 HIS A CA 1
ATOM 1015 C C . HIS A 1 141 ? -5.907 9.743 8.596 1.00 95.12 141 HIS A C 1
ATOM 1017 O O . HIS A 1 141 ? -6.549 8.697 8.668 1.00 95.12 141 HIS A O 1
ATOM 1023 N N . GLN A 1 142 ? -5.594 10.308 7.423 1.00 95.06 142 GLN A N 1
ATOM 1024 C CA . GLN A 1 142 ? -5.991 9.732 6.138 1.00 95.06 142 GLN A CA 1
ATOM 1025 C C . GLN A 1 142 ? -5.381 8.342 5.938 1.00 95.06 142 GLN A C 1
ATOM 1027 O O . GLN A 1 142 ? -6.050 7.457 5.419 1.00 95.06 142 GLN A O 1
ATOM 1032 N N . ALA A 1 143 ? -4.165 8.107 6.443 1.00 94.38 143 ALA A N 1
ATOM 1033 C CA . ALA A 1 143 ? -3.544 6.788 6.402 1.00 94.38 143 ALA A CA 1
ATOM 1034 C C . ALA A 1 143 ? -4.421 5.718 7.075 1.00 94.38 143 ALA A C 1
ATOM 1036 O O . ALA A 1 143 ? -4.569 4.622 6.547 1.00 94.38 143 ALA A O 1
ATOM 1037 N N . ILE A 1 144 ? -5.050 6.038 8.210 1.00 95.69 144 ILE A N 1
ATOM 1038 C CA . ILE A 1 144 ? -5.934 5.101 8.920 1.00 95.69 144 ILE A CA 1
ATOM 1039 C C . ILE A 1 144 ? -7.153 4.770 8.055 1.00 95.69 144 ILE A C 1
ATOM 1041 O O . ILE A 1 144 ? -7.495 3.600 7.898 1.00 95.69 144 ILE A O 1
ATOM 1045 N N . VAL A 1 145 ? -7.775 5.791 7.460 1.00 95.56 145 VAL A N 1
ATOM 1046 C CA . VAL A 1 145 ? -8.923 5.636 6.554 1.00 95.56 145 VAL A CA 1
ATOM 1047 C C . VAL A 1 145 ? -8.554 4.769 5.353 1.00 95.56 145 VAL A C 1
ATOM 1049 O O . VAL A 1 145 ? -9.261 3.808 5.055 1.00 95.56 145 VAL A O 1
ATOM 1052 N N . ASP A 1 146 ? -7.424 5.057 4.711 1.00 94.00 146 ASP A N 1
ATOM 1053 C CA . ASP A 1 146 ? -6.952 4.314 3.545 1.00 94.00 146 ASP A CA 1
ATOM 1054 C C . ASP A 1 146 ? -6.707 2.843 3.893 1.00 94.00 146 ASP A C 1
ATOM 1056 O O . ASP A 1 146 ? -7.104 1.954 3.144 1.00 94.00 146 ASP A O 1
ATOM 1060 N N . TRP A 1 147 ? -6.097 2.560 5.047 1.00 94.75 147 TRP A N 1
ATOM 1061 C CA . TRP A 1 147 ? -5.873 1.190 5.511 1.00 94.75 147 TRP A CA 1
ATOM 1062 C C . TRP A 1 147 ? -7.163 0.450 5.866 1.00 94.75 147 TRP A C 1
ATOM 1064 O O . TRP A 1 147 ? -7.266 -0.742 5.578 1.00 94.75 147 TRP A O 1
ATOM 1074 N N . ILE A 1 148 ? -8.156 1.141 6.428 1.00 95.50 148 ILE A N 1
ATOM 1075 C CA . ILE A 1 148 ? -9.481 0.562 6.670 1.00 95.50 148 ILE A CA 1
ATOM 1076 C C . ILE A 1 148 ? -10.145 0.197 5.344 1.00 95.50 148 ILE A C 1
ATOM 1078 O O . ILE A 1 148 ? -10.517 -0.957 5.162 1.00 95.50 148 ILE A O 1
ATOM 1082 N N . VAL A 1 149 ? -10.227 1.135 4.397 1.00 94.31 149 VAL A N 1
ATOM 1083 C CA . VAL A 1 149 ? -10.837 0.891 3.079 1.00 94.31 149 VAL A CA 1
ATOM 1084 C C . VAL A 1 149 ? -10.098 -0.212 2.315 1.00 94.31 149 VAL A C 1
ATOM 1086 O O . VAL A 1 149 ? -10.727 -1.001 1.615 1.00 94.31 149 VAL A O 1
ATOM 1089 N N . ARG A 1 150 ? -8.775 -0.325 2.472 1.00 89.25 150 ARG A N 1
ATOM 1090 C CA . ARG A 1 150 ? -7.989 -1.417 1.874 1.00 89.25 150 ARG A CA 1
ATOM 1091 C C . ARG A 1 150 ? -8.324 -2.789 2.461 1.00 89.25 150 ARG A C 1
ATOM 1093 O O . ARG A 1 150 ? -8.348 -3.758 1.710 1.00 89.25 150 ARG A O 1
ATOM 1100 N N . GLU A 1 151 ? -8.546 -2.893 3.771 1.00 91.44 151 GLU A N 1
ATOM 1101 C CA . GLU A 1 151 ? -8.856 -4.180 4.415 1.00 91.44 151 GLU A CA 1
ATOM 1102 C C . GLU A 1 151 ? -10.325 -4.575 4.226 1.00 91.44 151 GLU A C 1
ATOM 1104 O O . GLU A 1 151 ? -10.626 -5.754 4.055 1.00 91.44 151 GLU A O 1
ATOM 1109 N N . THR A 1 152 ? -11.238 -3.603 4.264 1.00 93.06 152 THR A N 1
ATOM 1110 C CA . THR A 1 152 ? -12.685 -3.857 4.248 1.00 93.06 152 THR A CA 1
ATOM 1111 C C . THR A 1 152 ? -13.299 -3.750 2.853 1.00 93.06 152 THR A C 1
ATOM 1113 O O . THR A 1 152 ? -14.404 -4.240 2.630 1.00 93.06 152 THR A O 1
ATOM 1116 N N . GLY A 1 153 ? -12.564 -3.173 1.900 1.00 90.50 153 GLY A N 1
ATOM 1117 C CA . GLY A 1 153 ? -13.041 -2.847 0.562 1.00 90.50 153 GLY A CA 1
ATOM 1118 C C . GLY A 1 153 ? -13.756 -1.496 0.521 1.00 90.50 153 GLY A C 1
ATOM 1119 O O . GLY A 1 153 ? -14.227 -0.976 1.529 1.00 90.50 153 GLY A O 1
ATOM 1120 N N . THR A 1 154 ? -13.850 -0.907 -0.668 1.00 90.88 154 THR A N 1
ATOM 1121 C CA . THR A 1 154 ? -14.601 0.341 -0.881 1.00 90.88 154 THR A CA 1
ATOM 1122 C C . THR A 1 154 ? -16.110 0.087 -0.912 1.00 90.88 154 THR A C 1
ATOM 1124 O O . THR A 1 154 ? -16.879 0.900 -0.408 1.00 90.88 154 THR A O 1
ATOM 1127 N N . ASP A 1 155 ? -16.538 -1.071 -1.419 1.00 88.94 155 ASP A N 1
ATOM 1128 C CA . ASP A 1 155 ? -17.953 -1.380 -1.650 1.00 88.94 155 ASP A CA 1
ATOM 1129 C C . ASP A 1 155 ? -18.789 -1.381 -0.366 1.00 88.94 155 ASP A C 1
ATOM 1131 O O . ASP A 1 155 ? -19.909 -0.873 -0.365 1.00 88.94 155 ASP A O 1
ATOM 1135 N N . VAL A 1 156 ? -18.242 -1.867 0.753 1.00 90.75 156 VAL A N 1
ATOM 1136 C CA . VAL A 1 156 ? -18.957 -1.924 2.045 1.00 90.75 156 VAL A CA 1
ATOM 1137 C C . VAL A 1 156 ? -19.336 -0.543 2.589 1.00 90.75 156 VAL A C 1
ATOM 1139 O O . VAL A 1 156 ? -20.251 -0.433 3.394 1.00 90.75 156 VAL A O 1
ATOM 1142 N N . TRP A 1 157 ? -18.670 0.520 2.131 1.00 90.12 157 TRP A N 1
ATOM 1143 C CA . TRP A 1 157 ? -18.957 1.903 2.530 1.00 90.12 157 TRP A CA 1
ATOM 1144 C C . TRP A 1 157 ? -19.953 2.608 1.602 1.00 90.12 157 TRP A C 1
ATOM 1146 O O . TRP A 1 157 ? -20.402 3.712 1.906 1.00 90.12 157 TRP A O 1
ATOM 1156 N N . HIS A 1 158 ? -20.289 1.992 0.466 1.00 88.44 158 HIS A N 1
ATOM 1157 C CA . HIS A 1 158 ? -21.178 2.557 -0.554 1.00 88.44 158 HIS A CA 1
ATOM 1158 C C . HIS A 1 158 ? -22.400 1.680 -0.855 1.00 88.44 158 HIS A C 1
ATOM 1160 O O . HIS A 1 158 ? -23.217 2.040 -1.702 1.00 88.44 158 HIS A O 1
ATOM 1166 N N . THR A 1 159 ? -22.532 0.544 -0.173 1.00 89.25 159 THR A N 1
ATOM 1167 C CA . THR A 1 159 ? -23.634 -0.411 -0.328 1.00 89.25 159 THR A CA 1
ATOM 1168 C C . THR A 1 159 ? -24.391 -0.586 0.988 1.00 89.25 159 THR A C 1
ATOM 1170 O O . THR A 1 159 ? -24.077 0.049 1.993 1.00 89.25 159 THR A O 1
ATOM 1173 N N . GLU A 1 160 ? -25.447 -1.397 0.976 1.00 86.44 160 GLU A N 1
ATOM 1174 C CA . GLU A 1 160 ? -26.148 -1.786 2.198 1.00 86.44 160 GLU A CA 1
ATOM 1175 C C . GLU A 1 160 ? -25.335 -2.854 2.952 1.00 86.44 160 GLU A C 1
ATOM 1177 O O . GLU A 1 160 ? -24.846 -3.794 2.321 1.00 86.44 160 GLU A O 1
ATOM 1182 N N . PRO A 1 161 ? -25.211 -2.779 4.291 1.00 88.25 161 PRO A N 1
ATOM 1183 C CA . PRO A 1 161 ? -25.831 -1.815 5.204 1.00 88.25 161 PRO A CA 1
ATOM 1184 C C . PRO A 1 161 ? -25.208 -0.413 5.149 1.00 88.25 161 PRO A C 1
ATOM 1186 O O . PRO A 1 161 ? -23.996 -0.282 5.051 1.00 88.25 161 PRO A O 1
ATOM 1189 N N . PHE A 1 162 ? -26.032 0.633 5.307 1.00 89.38 162 PHE A N 1
ATOM 1190 C CA . PHE A 1 162 ? -25.544 2.014 5.365 1.00 89.38 162 PHE A CA 1
ATOM 1191 C C . PHE A 1 162 ? -24.442 2.170 6.421 1.00 89.38 162 PHE A C 1
ATOM 1193 O O . PHE A 1 162 ? -24.653 1.918 7.610 1.00 89.38 162 PHE A O 1
ATOM 1200 N N . GLY A 1 163 ? -23.282 2.637 5.976 1.00 91.44 163 GLY A N 1
ATOM 1201 C CA . GLY A 1 163 ? -22.146 2.926 6.828 1.00 91.44 163 GLY A CA 1
ATOM 1202 C C . GLY A 1 163 ? -21.477 4.227 6.422 1.00 91.44 163 GLY A C 1
ATOM 1203 O O . GLY A 1 163 ? -21.545 4.657 5.273 1.00 91.44 163 GLY A O 1
ATOM 1204 N N . PHE A 1 164 ? -20.818 4.869 7.378 1.00 93.75 164 PHE A N 1
ATOM 1205 C CA . PHE A 1 164 ? -19.934 5.989 7.080 1.00 93.75 164 PHE A CA 1
ATOM 1206 C C . PHE A 1 164 ? -18.731 5.979 8.007 1.00 93.75 164 PHE A C 1
ATOM 1208 O O . PHE A 1 164 ? -18.772 5.464 9.127 1.00 93.75 164 PHE A O 1
ATOM 1215 N N . MET A 1 165 ? -17.661 6.602 7.540 1.00 95.44 165 MET A N 1
ATOM 1216 C CA . MET A 1 165 ? -16.452 6.812 8.310 1.00 95.44 165 MET A CA 1
ATOM 1217 C C . MET A 1 165 ? -15.939 8.222 8.051 1.00 95.44 165 MET A C 1
ATOM 1219 O O . MET A 1 165 ? -15.912 8.688 6.915 1.00 95.44 165 MET A O 1
ATOM 1223 N N . SER A 1 166 ? -15.537 8.899 9.118 1.00 95.75 166 SER A N 1
ATOM 1224 C CA . SER A 1 166 ? -14.905 10.211 9.066 1.00 95.75 166 SER A CA 1
ATOM 1225 C C . SER A 1 166 ? -13.781 10.246 10.084 1.00 95.75 166 SER A C 1
ATOM 1227 O O . SER A 1 166 ? -13.973 9.834 11.226 1.00 95.75 166 SER A O 1
ATOM 1229 N N . ALA A 1 167 ? -12.627 10.765 9.689 1.00 96.50 167 ALA A N 1
ATOM 1230 C CA . ALA A 1 167 ? -11.480 10.920 10.570 1.00 96.50 167 ALA A CA 1
ATOM 1231 C C . ALA A 1 167 ? -11.066 12.388 10.632 1.00 96.50 167 ALA A C 1
ATOM 1233 O O . ALA A 1 167 ? -11.040 13.070 9.607 1.00 96.50 167 ALA A O 1
ATOM 1234 N N . ASP A 1 168 ? -10.725 12.853 11.824 1.00 95.69 168 ASP A N 1
ATOM 1235 C CA . ASP A 1 168 ? -9.985 14.092 12.034 1.00 95.69 168 ASP A CA 1
ATOM 1236 C C . ASP A 1 168 ? -8.625 13.769 12.682 1.00 95.69 168 ASP A C 1
ATOM 1238 O O . ASP A 1 168 ? -8.159 12.632 12.616 1.00 95.69 168 ASP A O 1
ATOM 1242 N N . ARG A 1 169 ? -7.898 14.755 13.227 1.00 94.69 169 ARG A N 1
ATOM 1243 C CA . ARG A 1 169 ? -6.614 14.449 13.881 1.00 94.69 169 ARG A CA 1
ATOM 1244 C C . ARG A 1 169 ? -6.799 13.699 15.202 1.00 94.69 169 ARG A C 1
ATOM 1246 O O . ARG A 1 169 ? -5.895 12.956 15.556 1.00 94.69 169 ARG A O 1
ATOM 1253 N N . ASP A 1 170 ? -7.911 13.835 15.903 1.00 96.12 170 ASP A N 1
ATOM 1254 C CA . ASP A 1 170 ? -8.052 13.316 17.263 1.00 96.12 170 ASP A CA 1
ATOM 1255 C C . ASP A 1 170 ? -8.890 12.038 17.307 1.00 96.12 170 ASP A C 1
ATOM 1257 O O . ASP A 1 170 ? -8.583 11.110 18.061 1.00 96.12 170 ASP A O 1
ATOM 1261 N N . GLU A 1 171 ? -9.907 11.955 16.454 1.00 97.25 171 GLU A N 1
ATOM 1262 C CA . GLU A 1 171 ? -10.927 10.921 16.475 1.00 97.25 171 GLU A CA 1
ATOM 1263 C C . GLU A 1 171 ? -11.210 10.340 15.085 1.00 97.25 171 GLU A C 1
ATOM 1265 O O . GLU A 1 171 ? -11.278 11.030 14.066 1.00 97.25 171 GLU A O 1
ATOM 1270 N N . LEU A 1 172 ? -11.457 9.032 15.065 1.00 97.69 172 LEU A N 1
ATOM 1271 C CA . LEU A 1 172 ? -12.069 8.321 13.953 1.00 97.69 172 LEU A CA 1
ATOM 1272 C C . LEU A 1 172 ? -13.505 7.961 14.344 1.00 97.69 172 LEU A C 1
ATOM 1274 O O . LEU A 1 172 ? -13.732 7.182 15.269 1.00 97.69 172 LEU A O 1
ATOM 1278 N N . LYS A 1 173 ? -14.477 8.509 13.622 1.00 97.38 173 LYS A N 1
ATOM 1279 C CA . LYS A 1 173 ? -15.912 8.287 13.821 1.00 97.38 173 LYS A CA 1
ATOM 1280 C C . LYS A 1 173 ? -16.404 7.309 12.769 1.00 97.38 173 LYS A C 1
ATOM 1282 O O . LYS A 1 173 ? -16.312 7.593 11.576 1.00 97.38 173 LYS A O 1
ATOM 1287 N N . VAL A 1 174 ? -16.932 6.173 13.208 1.00 97.06 174 VAL A N 1
ATOM 1288 C CA . VAL A 1 174 ? -17.409 5.107 12.323 1.00 97.06 174 VAL A CA 1
ATOM 1289 C C . VAL A 1 174 ? -18.830 4.732 12.689 1.00 97.06 174 VAL A C 1
ATOM 1291 O O . VAL A 1 174 ? -19.157 4.570 13.864 1.00 97.06 174 VAL A O 1
ATOM 1294 N N . TYR A 1 175 ? -19.656 4.563 11.668 1.00 95.69 175 TYR A N 1
ATOM 1295 C CA . TYR A 1 175 ? -20.974 3.973 11.776 1.00 95.69 175 TYR A CA 1
ATOM 1296 C C . TYR A 1 175 ? -21.036 2.701 10.940 1.00 95.69 175 TYR A C 1
ATOM 1298 O O . TYR A 1 175 ? -20.980 2.786 9.713 1.00 95.69 175 TYR A O 1
ATOM 1306 N N . HIS A 1 176 ? -21.092 1.538 11.590 1.00 95.69 176 HIS A N 1
ATOM 1307 C CA . HIS A 1 176 ? -21.198 0.246 10.908 1.00 95.69 176 HIS A CA 1
ATOM 1308 C C . HIS A 1 176 ? -21.688 -0.856 11.867 1.00 95.69 176 HIS A C 1
ATOM 1310 O O . HIS A 1 176 ? -21.964 -0.609 13.035 1.00 95.69 176 HIS A O 1
ATOM 1316 N N . THR A 1 177 ? -21.831 -2.085 11.373 1.00 95.38 177 THR A N 1
ATOM 1317 C CA . THR A 1 177 ? -22.075 -3.295 12.180 1.00 95.38 177 THR A CA 1
ATOM 1318 C C . THR A 1 177 ? -20.910 -3.631 13.125 1.00 95.38 177 THR A C 1
ATOM 1320 O O . THR A 1 177 ? -19.756 -3.254 12.888 1.00 95.38 177 THR A O 1
ATOM 1323 N N . ASN A 1 178 ? -21.192 -4.396 14.183 1.00 95.19 178 ASN A N 1
ATOM 1324 C CA . ASN A 1 178 ? -20.199 -4.778 15.192 1.00 95.19 178 ASN A CA 1
ATOM 1325 C C . ASN A 1 178 ? -19.035 -5.606 14.611 1.00 95.19 178 ASN A C 1
ATOM 1327 O O . ASN A 1 178 ? -17.893 -5.444 15.036 1.00 95.19 178 ASN A O 1
ATOM 1331 N N . GLU A 1 179 ? -19.290 -6.457 13.615 1.00 93.56 179 GLU A N 1
ATOM 1332 C CA . GLU A 1 179 ? -18.256 -7.255 12.938 1.00 93.56 179 GLU A CA 1
ATOM 1333 C C . GLU A 1 179 ? -17.240 -6.347 12.236 1.00 93.56 179 GLU A C 1
ATOM 1335 O O . GLU A 1 179 ? -16.030 -6.531 12.372 1.00 93.56 179 GLU A O 1
ATOM 1340 N N . MET A 1 180 ? -17.719 -5.307 11.549 1.00 94.94 180 MET A N 1
ATOM 1341 C CA . MET A 1 180 ? -16.851 -4.322 10.905 1.00 94.94 180 MET A CA 1
ATOM 1342 C C . MET A 1 180 ? -16.041 -3.535 11.939 1.00 94.94 180 MET A C 1
ATOM 1344 O O . MET A 1 180 ? -14.846 -3.296 11.759 1.00 94.94 180 MET A O 1
ATOM 1348 N N . HIS A 1 181 ? -16.658 -3.190 13.071 1.00 96.38 181 HIS A N 1
ATOM 1349 C CA . HIS A 1 181 ? -15.959 -2.522 14.164 1.00 96.38 181 HIS A CA 1
ATOM 1350 C C . HIS A 1 181 ? -14.827 -3.356 14.777 1.00 96.38 181 HIS A C 1
ATOM 1352 O O . HIS A 1 181 ? -13.862 -2.763 15.267 1.00 96.38 181 HIS A O 1
ATOM 1358 N N . GLN A 1 182 ? -14.903 -4.692 14.747 1.00 96.38 182 GLN A N 1
ATOM 1359 C CA . GLN A 1 182 ? -13.803 -5.563 15.183 1.00 96.38 182 GLN A CA 1
ATOM 1360 C C . GLN A 1 182 ? -12.606 -5.466 14.233 1.00 96.38 182 GLN A C 1
ATOM 1362 O O . GLN A 1 182 ? -11.471 -5.313 14.687 1.00 96.38 182 GLN A O 1
ATOM 1367 N N . VAL A 1 183 ? -12.858 -5.484 12.919 1.00 95.62 183 VAL A N 1
ATOM 1368 C CA . VAL A 1 183 ? -11.809 -5.324 11.898 1.00 95.62 183 VAL A CA 1
ATOM 1369 C C . VAL A 1 183 ? -11.150 -3.951 12.022 1.00 95.62 183 VAL A C 1
ATOM 1371 O O . VAL A 1 183 ? -9.927 -3.853 12.116 1.00 95.62 183 VAL A O 1
ATOM 1374 N N . ILE A 1 184 ? -11.961 -2.894 12.103 1.00 96.44 184 ILE A N 1
ATOM 1375 C CA . ILE A 1 184 ? -11.483 -1.514 12.247 1.00 96.44 184 ILE A CA 1
ATOM 1376 C C . ILE A 1 184 ? -10.696 -1.339 13.542 1.00 96.44 184 ILE A C 1
ATOM 1378 O O . ILE A 1 184 ? -9.619 -0.748 13.518 1.00 96.44 184 ILE A O 1
ATOM 1382 N N . GLY A 1 185 ? -11.188 -1.891 14.656 1.00 96.12 185 GLY A N 1
ATOM 1383 C CA . GLY A 1 185 ? -10.485 -1.866 15.937 1.00 96.12 185 GLY A CA 1
ATOM 1384 C C . GLY A 1 185 ? -9.078 -2.451 15.824 1.00 96.12 185 GLY A C 1
ATOM 1385 O O . GLY A 1 185 ? -8.120 -1.805 16.239 1.00 96.12 185 GLY A O 1
ATOM 1386 N N . GLY A 1 186 ? -8.937 -3.606 15.165 1.00 94.44 186 GLY A N 1
ATOM 1387 C CA . GLY A 1 186 ? -7.637 -4.243 14.945 1.00 94.44 186 GLY A CA 1
ATOM 1388 C C . GLY A 1 186 ? -6.693 -3.469 14.017 1.00 94.44 186 GLY A C 1
ATOM 1389 O O . GLY A 1 186 ? -5.478 -3.636 14.112 1.00 94.44 186 GLY A O 1
ATOM 1390 N N . ILE A 1 187 ? -7.211 -2.620 13.123 1.00 95.06 187 ILE A N 1
ATOM 1391 C CA . ILE A 1 187 ? -6.389 -1.712 12.307 1.00 95.06 187 ILE A CA 1
ATOM 1392 C C . ILE A 1 187 ? -5.968 -0.514 13.150 1.00 95.06 187 ILE A C 1
ATOM 1394 O O . ILE A 1 187 ? -4.775 -0.259 13.280 1.00 95.06 187 ILE A O 1
ATOM 1398 N N . VAL A 1 188 ? -6.925 0.185 13.768 1.00 96.06 188 VAL A N 1
ATOM 1399 C CA . VAL A 1 188 ? -6.673 1.365 14.611 1.00 96.06 188 VAL A CA 1
ATOM 1400 C C . VAL A 1 188 ? -5.677 1.047 15.726 1.00 96.06 188 VAL A C 1
ATOM 1402 O O . VAL A 1 188 ? -4.772 1.839 15.985 1.00 96.06 188 VAL A O 1
ATOM 1405 N N . GLU A 1 189 ? -5.777 -0.131 16.338 1.00 94.81 189 GLU A N 1
ATOM 1406 C CA . GLU A 1 189 ? -4.838 -0.585 17.362 1.00 94.81 189 GLU A CA 1
ATOM 1407 C C . GLU A 1 189 ? -3.391 -0.633 16.847 1.00 94.81 189 GLU A C 1
ATOM 1409 O O . GLU A 1 189 ? -2.487 -0.166 17.534 1.00 94.81 189 GLU A O 1
ATOM 1414 N N . ARG A 1 190 ? -3.148 -1.086 15.610 1.00 93.19 190 ARG A N 1
ATOM 1415 C CA . ARG A 1 190 ? -1.797 -1.080 15.009 1.00 93.19 190 ARG A CA 1
ATOM 1416 C C . ARG A 1 190 ? -1.235 0.323 14.819 1.00 93.19 190 ARG A C 1
ATOM 1418 O O . ARG A 1 190 ? -0.024 0.503 14.877 1.00 93.19 190 ARG A O 1
ATOM 1425 N N . PHE A 1 191 ? -2.092 1.313 14.594 1.00 93.62 191 PHE A N 1
ATOM 1426 C CA . PHE A 1 191 ? -1.679 2.710 14.475 1.00 93.62 191 PHE A CA 1
ATOM 1427 C C . PHE A 1 191 ? -1.395 3.345 15.838 1.00 93.62 191 PHE A C 1
ATOM 1429 O O . PHE A 1 191 ? -0.405 4.058 15.999 1.00 93.62 191 PHE A O 1
ATOM 1436 N N . VAL A 1 192 ? -2.264 3.095 16.817 1.00 93.75 192 VAL A N 1
ATOM 1437 C CA . VAL A 1 192 ? -2.232 3.757 18.129 1.00 93.75 192 VAL A CA 1
ATOM 1438 C C . VAL A 1 192 ? -1.245 3.089 19.090 1.00 93.75 192 VAL A C 1
ATOM 1440 O O . VAL A 1 192 ? -0.498 3.789 19.777 1.00 93.75 192 VAL A O 1
ATOM 1443 N N . ALA A 1 193 ? -1.238 1.755 19.132 1.00 90.81 193 ALA A N 1
ATOM 1444 C CA . ALA A 1 193 ? -0.386 0.939 20.000 1.00 90.81 193 ALA A CA 1
ATOM 1445 C C . ALA A 1 193 ? 0.880 0.419 19.299 1.00 90.81 193 ALA A C 1
ATOM 1447 O O . ALA A 1 193 ? 1.739 -0.167 19.954 1.00 90.81 193 ALA A O 1
ATOM 1448 N N . GLY A 1 194 ? 1.000 0.610 17.982 1.00 83.44 194 GLY A N 1
ATOM 1449 C CA . GLY A 1 194 ? 2.185 0.215 17.227 1.00 83.44 194 GLY A CA 1
ATOM 1450 C C . GLY A 1 194 ? 3.421 1.058 17.536 1.00 83.44 194 GLY A C 1
ATOM 1451 O O . GLY A 1 194 ? 3.361 2.110 18.178 1.00 83.44 194 GLY A O 1
ATOM 1452 N N . ASP A 1 195 ? 4.556 0.577 17.031 1.00 81.31 195 ASP A N 1
ATOM 1453 C CA . ASP A 1 195 ? 5.838 1.267 17.126 1.00 81.31 195 ASP A CA 1
ATOM 1454 C C . ASP A 1 195 ? 5.780 2.630 16.412 1.00 81.31 195 ASP A C 1
ATOM 1456 O O . ASP A 1 195 ? 5.231 2.757 15.312 1.00 81.31 195 ASP A O 1
ATOM 1460 N N . LYS A 1 196 ? 6.334 3.652 17.066 1.00 83.56 196 LYS A N 1
ATOM 1461 C CA . LYS A 1 196 ? 6.363 5.041 16.582 1.00 83.56 196 LYS A CA 1
ATOM 1462 C C . LYS A 1 196 ? 7.711 5.401 15.968 1.00 83.56 196 LYS A C 1
ATOM 1464 O O . LYS A 1 196 ? 7.855 6.499 15.431 1.00 83.56 196 LYS A O 1
ATOM 1469 N N . GLU A 1 197 ? 8.696 4.511 16.068 1.00 84.94 197 GLU A N 1
ATOM 1470 C CA . GLU A 1 197 ? 10.003 4.728 15.472 1.00 84.94 197 GLU A CA 1
ATOM 1471 C C . GLU A 1 197 ? 9.918 4.643 13.935 1.00 84.94 197 GLU A C 1
ATOM 1473 O O . GLU A 1 197 ? 9.343 3.687 13.398 1.00 84.94 197 GLU A O 1
ATOM 1478 N N . PRO A 1 198 ? 10.474 5.628 13.202 1.00 86.62 198 PRO A N 1
ATOM 1479 C CA . PRO A 1 198 ? 10.555 5.557 11.750 1.00 86.62 198 PRO A CA 1
ATOM 1480 C C . PRO A 1 198 ? 11.333 4.317 11.297 1.00 86.62 198 PRO A C 1
ATOM 1482 O O . PRO A 1 198 ? 12.422 4.026 11.791 1.00 86.62 198 PRO A O 1
ATOM 1485 N N . GLN A 1 199 ? 10.793 3.596 10.320 1.00 86.50 199 GLN A N 1
ATOM 1486 C CA . GLN A 1 199 ? 11.399 2.387 9.775 1.00 86.50 199 GLN A CA 1
ATOM 1487 C C . GLN A 1 199 ? 12.170 2.705 8.501 1.00 86.50 199 GLN A C 1
ATOM 1489 O O . GLN A 1 199 ? 11.660 3.390 7.614 1.00 86.50 199 GLN A O 1
ATOM 1494 N N . VAL A 1 200 ? 13.378 2.154 8.383 1.00 89.31 200 VAL A N 1
ATOM 1495 C CA . VAL A 1 200 ? 14.190 2.273 7.169 1.00 89.31 200 VAL A CA 1
ATOM 1496 C C . VAL A 1 200 ? 13.913 1.087 6.250 1.00 89.31 200 VAL A C 1
ATOM 1498 O O . VAL A 1 200 ? 14.203 -0.062 6.590 1.00 89.31 200 VAL A O 1
ATOM 1501 N N . MET A 1 201 ? 13.374 1.366 5.069 1.00 87.81 201 MET A N 1
ATOM 1502 C CA . MET A 1 201 ? 13.135 0.393 4.008 1.00 87.81 201 MET A CA 1
ATOM 1503 C C . MET A 1 201 ? 14.139 0.604 2.879 1.00 87.81 201 MET A C 1
ATOM 1505 O O . MET A 1 201 ? 14.286 1.704 2.364 1.00 87.81 201 MET A O 1
ATOM 1509 N N . ASN A 1 202 ? 14.821 -0.463 2.471 1.00 89.81 202 ASN A N 1
ATOM 1510 C CA . ASN A 1 202 ? 15.751 -0.415 1.346 1.00 89.81 202 ASN A CA 1
ATOM 1511 C C . ASN A 1 202 ? 14.984 -0.749 0.062 1.00 89.81 202 ASN A C 1
ATOM 1513 O O . ASN A 1 202 ? 14.523 -1.882 -0.099 1.00 89.81 202 ASN A O 1
ATOM 1517 N N . LEU A 1 203 ? 14.864 0.212 -0.852 1.00 88.81 203 LEU A N 1
ATOM 1518 C CA . LEU A 1 203 ? 14.267 0.012 -2.169 1.00 88.81 203 LEU A CA 1
ATOM 1519 C C . LEU A 1 203 ? 15.363 -0.057 -3.231 1.00 88.81 203 LEU A C 1
ATOM 1521 O O . LEU A 1 203 ? 16.231 0.812 -3.310 1.00 88.81 203 LEU A O 1
ATOM 1525 N N . ARG A 1 204 ? 15.303 -1.088 -4.076 1.00 89.38 204 ARG A N 1
ATOM 1526 C CA . ARG A 1 204 ? 16.221 -1.282 -5.200 1.00 89.38 204 ARG A CA 1
ATOM 1527 C C . ARG A 1 204 ? 15.442 -1.535 -6.474 1.00 89.38 204 ARG A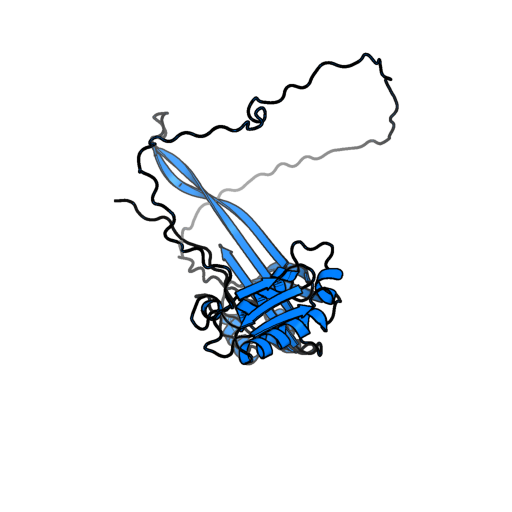 C 1
ATOM 1529 O O . ARG A 1 204 ? 14.683 -2.496 -6.547 1.00 89.38 204 ARG A O 1
ATOM 1536 N N . LEU A 1 205 ? 15.672 -0.693 -7.474 1.00 88.06 205 LEU A N 1
ATOM 1537 C CA . LEU A 1 205 ? 15.110 -0.831 -8.807 1.00 88.06 205 LEU A CA 1
ATOM 1538 C C . LEU A 1 205 ? 16.200 -1.312 -9.760 1.00 88.06 205 LEU A C 1
ATOM 1540 O O . LEU A 1 205 ? 17.242 -0.671 -9.913 1.00 88.06 205 LEU A O 1
ATOM 1544 N N . MET A 1 206 ? 15.954 -2.446 -10.411 1.00 90.00 206 MET A N 1
ATOM 1545 C CA . MET A 1 206 ? 16.892 -3.064 -11.342 1.00 90.00 206 MET A CA 1
ATOM 1546 C C . MET A 1 206 ? 16.186 -3.411 -12.645 1.00 90.00 206 MET A C 1
ATOM 1548 O O . MET A 1 206 ? 15.096 -3.979 -12.625 1.00 90.00 206 MET A O 1
ATOM 1552 N N . THR A 1 207 ? 16.832 -3.123 -13.771 1.00 89.69 207 THR A N 1
ATOM 1553 C CA . THR A 1 207 ? 16.433 -3.656 -15.073 1.00 89.69 207 THR A CA 1
ATOM 1554 C C . THR A 1 207 ? 17.249 -4.905 -15.367 1.00 89.69 207 THR A C 1
ATOM 1556 O O . THR A 1 207 ? 18.451 -4.968 -15.093 1.00 89.69 207 THR A O 1
ATOM 1559 N N . VAL A 1 208 ? 16.578 -5.927 -15.893 1.00 92.19 208 VAL A N 1
ATOM 1560 C CA . VAL A 1 208 ? 17.191 -7.214 -16.226 1.00 92.19 208 VAL A CA 1
ATOM 1561 C C . VAL A 1 208 ? 16.830 -7.553 -17.660 1.00 92.19 208 VAL A C 1
ATOM 1563 O O . VAL A 1 208 ? 15.647 -7.682 -17.968 1.00 92.19 208 VAL A O 1
ATOM 1566 N N . GLY A 1 209 ? 17.837 -7.697 -18.522 1.00 90.44 209 GLY A N 1
ATOM 1567 C CA . GLY A 1 209 ? 17.624 -7.968 -19.944 1.00 90.44 209 GLY A CA 1
ATOM 1568 C C . GLY A 1 209 ? 16.931 -9.309 -20.197 1.00 90.44 209 GLY A C 1
ATOM 1569 O O . GLY A 1 209 ? 15.886 -9.357 -20.841 1.00 90.44 209 GLY A O 1
ATOM 1570 N N . ASN A 1 210 ? 17.484 -10.409 -19.671 1.00 88.94 210 ASN A N 1
ATOM 1571 C CA . ASN A 1 210 ? 16.933 -11.748 -19.885 1.00 88.94 210 ASN A CA 1
ATOM 1572 C C . ASN A 1 210 ? 16.172 -12.275 -18.645 1.00 88.94 210 ASN A C 1
ATOM 1574 O O . ASN A 1 210 ? 16.773 -12.424 -17.575 1.00 88.94 210 ASN A O 1
ATOM 1578 N N . PRO A 1 211 ? 14.878 -12.644 -18.771 1.00 89.19 211 PRO A N 1
ATOM 1579 C CA . PRO A 1 211 ? 14.035 -13.074 -17.653 1.00 89.19 211 PRO A CA 1
ATOM 1580 C C . PRO A 1 211 ? 14.378 -14.455 -17.065 1.00 89.19 211 PRO A C 1
ATOM 1582 O O . PRO A 1 211 ? 13.782 -14.837 -16.056 1.00 89.19 211 PRO A O 1
ATOM 1585 N N . ASN A 1 212 ? 15.330 -15.202 -17.635 1.00 90.12 212 ASN A N 1
ATOM 1586 C CA . ASN A 1 212 ? 15.750 -16.527 -17.152 1.00 90.12 212 ASN A CA 1
ATOM 1587 C C . ASN A 1 212 ? 16.300 -16.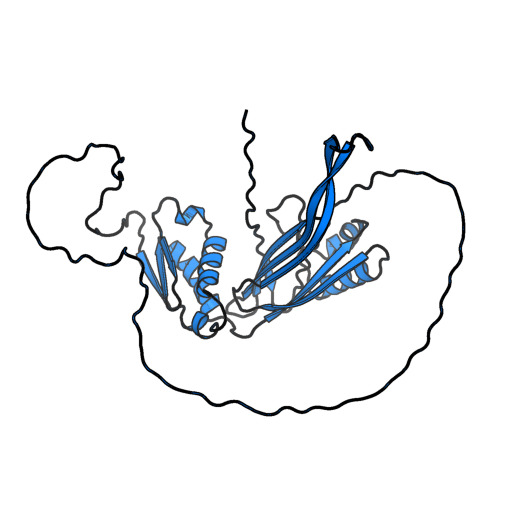541 -15.709 1.00 90.12 212 ASN A C 1
ATOM 1589 O O . ASN A 1 212 ? 16.439 -17.603 -15.110 1.00 90.12 212 ASN A O 1
ATOM 1593 N N . TRP A 1 213 ? 16.588 -15.384 -15.103 1.00 90.69 213 TRP A N 1
ATOM 1594 C CA . TRP A 1 213 ? 16.915 -15.330 -13.675 1.00 90.69 213 TRP A CA 1
ATOM 1595 C C . TRP A 1 213 ? 15.773 -15.889 -12.814 1.00 90.69 213 TRP A C 1
ATOM 1597 O O . TRP A 1 213 ? 16.029 -16.487 -11.771 1.00 90.69 213 TRP A O 1
ATOM 1607 N N . ARG A 1 214 ? 14.519 -15.751 -13.270 1.00 90.62 214 ARG A N 1
ATOM 1608 C CA . ARG A 1 214 ? 13.337 -16.220 -12.541 1.00 90.62 214 ARG A CA 1
ATOM 1609 C C . ARG A 1 214 ? 13.289 -17.731 -12.418 1.00 90.62 214 ARG A C 1
ATOM 1611 O O . ARG A 1 214 ? 12.942 -18.215 -11.349 1.00 90.62 214 ARG A O 1
ATOM 1618 N N . SER A 1 215 ? 13.649 -18.470 -13.470 1.00 90.50 215 SER A N 1
ATOM 1619 C CA . SER A 1 215 ? 13.668 -19.937 -13.411 1.00 90.50 215 SER A CA 1
ATOM 1620 C C . SER A 1 215 ? 14.709 -20.429 -12.410 1.00 90.50 215 SER A C 1
ATOM 1622 O O . SER A 1 215 ? 14.442 -21.359 -11.658 1.00 90.50 215 SER A O 1
ATOM 1624 N N . ASN A 1 216 ? 15.857 -19.751 -12.338 1.00 88.81 216 ASN A N 1
ATOM 1625 C CA . ASN A 1 216 ? 16.929 -20.097 -11.404 1.00 88.81 216 ASN A CA 1
ATOM 1626 C C . ASN A 1 216 ? 16.575 -19.736 -9.954 1.00 88.81 216 ASN A C 1
ATOM 1628 O O . ASN A 1 216 ? 16.928 -20.464 -9.031 1.00 88.81 216 ASN A O 1
ATOM 1632 N N . ALA A 1 217 ? 15.859 -18.628 -9.748 1.00 92.62 217 ALA A N 1
ATOM 1633 C CA . ALA A 1 217 ? 15.442 -18.162 -8.428 1.00 92.62 217 ALA A CA 1
ATOM 1634 C C . ALA A 1 217 ? 14.091 -18.730 -7.961 1.00 92.62 217 ALA A C 1
ATOM 1636 O O . ALA A 1 217 ? 13.698 -18.465 -6.829 1.00 92.62 217 ALA A O 1
ATOM 1637 N N . HIS A 1 218 ? 13.364 -19.484 -8.795 1.00 90.12 218 HIS A N 1
ATOM 1638 C CA . HIS A 1 218 ? 11.961 -19.838 -8.542 1.00 90.12 218 HIS A CA 1
ATOM 1639 C C . HIS A 1 218 ? 11.751 -20.522 -7.185 1.00 90.12 218 HIS A C 1
ATOM 1641 O O . HIS A 1 218 ? 10.843 -20.161 -6.448 1.00 90.12 218 HIS A O 1
ATOM 1647 N N . MET A 1 219 ? 12.648 -21.439 -6.811 1.00 91.75 219 MET A N 1
ATOM 1648 C CA . MET A 1 219 ? 12.580 -22.175 -5.540 1.00 91.75 219 MET A CA 1
ATOM 1649 C C . MET A 1 219 ? 12.890 -21.318 -4.303 1.00 91.75 219 MET A C 1
ATOM 1651 O O . MET A 1 219 ? 12.631 -21.743 -3.181 1.00 91.75 219 MET A O 1
ATOM 1655 N N . LEU A 1 220 ? 13.459 -20.125 -4.492 1.00 92.12 220 LEU A N 1
ATOM 1656 C CA . LEU A 1 220 ? 13.813 -19.188 -3.422 1.00 92.12 220 LEU A CA 1
ATOM 1657 C C . LEU A 1 220 ? 12.714 -18.143 -3.172 1.00 92.12 220 LEU A C 1
ATOM 1659 O O . LEU A 1 220 ? 12.822 -17.359 -2.226 1.00 92.12 220 LEU A O 1
ATOM 1663 N N . MET A 1 221 ? 11.688 -18.121 -4.028 1.00 92.44 221 MET A N 1
ATOM 1664 C CA . MET A 1 221 ? 10.684 -17.069 -4.134 1.00 92.44 221 MET A CA 1
ATOM 1665 C C . MET A 1 221 ? 9.276 -17.627 -3.923 1.00 92.44 221 MET A C 1
ATOM 1667 O O . MET A 1 221 ? 8.837 -18.527 -4.633 1.00 92.44 221 MET A O 1
ATOM 1671 N N . GLN A 1 222 ? 8.520 -17.039 -3.001 1.00 91.06 222 GLN A N 1
ATOM 1672 C CA . GLN A 1 222 ? 7.103 -17.336 -2.827 1.00 91.06 222 GLN A CA 1
ATOM 1673 C C . GLN A 1 222 ? 6.271 -16.341 -3.634 1.00 91.06 222 GLN A C 1
ATOM 1675 O O . GLN A 1 222 ? 6.293 -15.149 -3.347 1.00 91.06 222 GLN A O 1
ATOM 1680 N N . HIS A 1 223 ? 5.540 -16.816 -4.642 1.00 88.50 223 HIS A N 1
ATOM 1681 C CA . HIS A 1 223 ? 4.680 -15.951 -5.450 1.00 88.50 223 HIS A CA 1
ATOM 1682 C C . HIS A 1 223 ? 3.573 -15.320 -4.610 1.00 88.50 223 HIS A C 1
ATOM 1684 O O . HIS A 1 223 ? 2.997 -15.973 -3.733 1.00 88.50 223 HIS A O 1
ATOM 1690 N N . VAL A 1 224 ? 3.229 -14.078 -4.937 1.00 87.50 224 VAL A N 1
ATOM 1691 C CA . VAL A 1 224 ? 2.055 -13.432 -4.375 1.00 87.50 224 VAL A CA 1
ATOM 1692 C C . VAL A 1 224 ? 1.219 -12.741 -5.443 1.00 87.50 224 VAL A C 1
ATOM 1694 O O . VAL A 1 224 ? 1.734 -12.227 -6.431 1.00 87.50 224 VAL A O 1
ATOM 1697 N N . ASN A 1 225 ? -0.097 -12.774 -5.248 1.00 83.31 225 ASN A N 1
ATOM 1698 C CA . ASN A 1 225 ? -1.064 -12.306 -6.231 1.00 83.31 225 ASN A CA 1
ATOM 1699 C C . ASN A 1 225 ? -1.021 -10.786 -6.361 1.00 83.31 225 ASN A C 1
ATOM 1701 O O . ASN A 1 225 ? -1.332 -10.084 -5.406 1.00 83.31 225 ASN A O 1
ATOM 1705 N N . VAL A 1 226 ? -0.707 -10.294 -7.555 1.00 83.81 226 VAL A N 1
ATOM 1706 C CA . VAL A 1 226 ? -0.748 -8.870 -7.900 1.00 83.81 226 VAL A CA 1
ATOM 1707 C C . VAL A 1 226 ? -2.010 -8.599 -8.717 1.00 83.81 226 VAL A C 1
ATOM 1709 O O . VAL A 1 226 ? -2.408 -9.424 -9.535 1.00 83.81 226 VAL A O 1
ATOM 1712 N N . GLN A 1 227 ? -2.660 -7.460 -8.482 1.00 77.56 227 GLN A N 1
ATOM 1713 C CA . GLN A 1 227 ? -3.890 -7.084 -9.192 1.00 77.56 227 GLN A CA 1
ATOM 1714 C C . GLN A 1 227 ? -3.618 -6.514 -10.595 1.00 77.56 227 GLN A C 1
ATOM 1716 O O . GLN A 1 227 ? -4.481 -6.569 -11.467 1.00 77.56 227 GLN A O 1
ATOM 1721 N N . SER A 1 228 ? -2.421 -5.973 -10.820 1.00 74.38 228 SER A N 1
ATOM 1722 C CA . SER A 1 228 ? -2.022 -5.355 -12.083 1.00 74.38 228 SER A CA 1
ATOM 1723 C C . SER A 1 228 ? -1.566 -6.394 -13.114 1.00 74.38 228 SER A C 1
ATOM 1725 O O . SER A 1 228 ? -0.660 -7.185 -12.827 1.00 74.38 228 SER A O 1
ATOM 1727 N N . PRO A 1 229 ? -2.115 -6.367 -14.341 1.00 77.06 229 PRO A N 1
ATOM 1728 C CA . PRO A 1 229 ? -1.622 -7.189 -15.440 1.00 77.06 229 PRO A CA 1
ATOM 1729 C C . PRO A 1 229 ? -0.141 -6.919 -15.733 1.00 77.06 229 PRO A C 1
ATOM 1731 O O . PRO A 1 229 ? 0.311 -5.779 -15.690 1.00 77.06 229 PRO A O 1
ATOM 1734 N N . GLY A 1 230 ? 0.622 -7.968 -16.048 1.00 78.12 230 GLY A N 1
ATOM 1735 C CA . GLY A 1 230 ? 2.043 -7.847 -16.403 1.00 78.12 230 GLY A CA 1
ATOM 1736 C C . GLY A 1 230 ? 3.002 -7.642 -15.222 1.00 78.12 230 GLY A C 1
ATOM 1737 O O . GLY A 1 230 ? 4.214 -7.674 -15.426 1.00 78.12 230 GLY A O 1
ATOM 1738 N N . LEU A 1 231 ? 2.496 -7.500 -13.993 1.00 83.44 231 LEU A N 1
ATOM 1739 C CA . LEU A 1 231 ? 3.310 -7.443 -12.780 1.00 83.44 231 LEU A CA 1
ATOM 1740 C C . LEU A 1 231 ? 3.302 -8.779 -12.033 1.00 83.44 231 LEU A C 1
ATOM 1742 O O . LEU A 1 231 ? 2.325 -9.525 -12.033 1.00 83.44 231 LEU A O 1
ATOM 1746 N N . GLN A 1 232 ? 4.424 -9.073 -11.381 1.00 86.88 232 GLN A N 1
ATOM 1747 C CA . GLN A 1 232 ? 4.600 -10.241 -10.526 1.00 86.88 232 GLN A CA 1
ATOM 1748 C C . GLN A 1 232 ? 5.313 -9.806 -9.249 1.00 86.88 232 GLN A C 1
ATOM 1750 O O . GLN A 1 232 ? 6.223 -8.975 -9.288 1.00 86.88 232 GLN A O 1
ATOM 1755 N N . ALA A 1 233 ? 4.900 -10.373 -8.120 1.00 87.88 233 ALA A N 1
ATOM 1756 C CA . ALA A 1 233 ? 5.509 -10.118 -6.827 1.00 87.88 233 ALA A CA 1
ATOM 1757 C C . ALA A 1 233 ? 5.915 -11.435 -6.177 1.00 87.88 233 ALA A C 1
ATOM 1759 O O . ALA A 1 233 ? 5.235 -12.458 -6.309 1.00 87.88 233 ALA A O 1
ATOM 1760 N N . TRP A 1 234 ? 7.025 -11.386 -5.446 1.00 90.25 234 TRP A N 1
ATOM 1761 C CA . TRP A 1 234 ? 7.513 -12.518 -4.681 1.00 90.25 234 TRP A CA 1
ATOM 1762 C C . TRP A 1 234 ? 7.949 -12.091 -3.290 1.00 90.25 234 TRP A C 1
ATOM 1764 O O . TRP A 1 234 ? 8.477 -10.997 -3.089 1.00 90.25 234 TRP A O 1
ATOM 1774 N N . LEU A 1 235 ? 7.772 -13.003 -2.343 1.00 90.69 235 LEU A N 1
ATOM 1775 C CA . LEU A 1 235 ? 8.332 -12.916 -1.009 1.00 90.69 235 LEU A CA 1
ATOM 1776 C C . LEU A 1 235 ? 9.528 -13.834 -0.890 1.00 90.69 235 LEU A C 1
ATOM 1778 O O . LEU A 1 235 ? 9.513 -14.976 -1.348 1.00 90.69 235 LEU A O 1
ATOM 1782 N N . LEU A 1 236 ? 10.577 -13.303 -0.285 1.00 91.50 236 LEU A N 1
ATOM 1783 C CA . LEU A 1 236 ? 11.827 -14.004 -0.087 1.00 91.50 236 LEU A CA 1
ATOM 1784 C C . LEU A 1 236 ? 12.232 -13.860 1.366 1.00 91.50 236 LEU A C 1
ATOM 1786 O O . LEU A 1 236 ? 12.031 -12.801 1.971 1.00 91.50 236 LEU A O 1
ATOM 1790 N N . THR A 1 237 ? 12.876 -14.897 1.901 1.00 90.75 237 THR A N 1
ATOM 1791 C CA . THR A 1 237 ? 13.586 -14.727 3.162 1.00 90.75 237 THR A CA 1
ATOM 1792 C C . THR A 1 237 ? 14.772 -13.787 2.995 1.00 90.75 237 THR A C 1
ATOM 1794 O O . THR A 1 237 ? 15.213 -13.525 1.874 1.00 90.75 237 THR A O 1
ATOM 1797 N N . LYS A 1 238 ? 15.318 -13.261 4.094 1.00 87.44 238 LYS A N 1
ATOM 1798 C CA . LYS A 1 238 ? 16.484 -12.366 4.028 1.00 87.44 238 LYS A CA 1
ATOM 1799 C C . LYS A 1 238 ? 17.683 -13.044 3.346 1.00 87.44 238 LYS A C 1
ATOM 1801 O O . LYS A 1 238 ? 18.389 -12.416 2.559 1.00 87.44 238 LYS A O 1
ATOM 1806 N N . GLU A 1 239 ? 17.879 -14.329 3.615 1.00 92.75 239 GLU A N 1
ATOM 1807 C CA . GLU A 1 239 ? 18.945 -15.160 3.055 1.00 92.75 239 GLU A CA 1
ATOM 1808 C C . GLU A 1 239 ? 18.701 -15.418 1.566 1.00 92.75 239 GLU A C 1
ATOM 1810 O O . GLU A 1 239 ? 19.588 -15.193 0.741 1.00 92.75 239 GLU A O 1
ATOM 1815 N N . ASN A 1 240 ? 17.476 -15.810 1.207 1.00 93.62 240 ASN A N 1
ATOM 1816 C CA . ASN A 1 240 ? 17.088 -16.045 -0.182 1.00 93.62 240 ASN A CA 1
ATOM 1817 C C . ASN A 1 240 ? 17.194 -14.770 -1.019 1.00 93.62 240 ASN A C 1
ATOM 1819 O O . ASN A 1 240 ? 17.687 -14.809 -2.145 1.00 93.62 240 ASN A O 1
ATOM 1823 N N . ALA A 1 241 ? 16.798 -13.628 -0.457 1.00 91.12 241 ALA A N 1
ATOM 1824 C CA . ALA A 1 241 ? 16.962 -12.335 -1.098 1.00 91.12 241 ALA A CA 1
ATOM 1825 C C . ALA A 1 241 ? 18.441 -12.032 -1.352 1.00 91.12 241 ALA A C 1
ATOM 1827 O O . ALA A 1 241 ? 18.798 -11.658 -2.464 1.00 91.12 241 ALA A O 1
ATOM 1828 N N . ALA A 1 242 ? 19.328 -12.267 -0.379 1.00 91.81 242 ALA A N 1
ATOM 1829 C CA . ALA A 1 242 ? 20.764 -12.077 -0.580 1.00 91.81 242 ALA A CA 1
ATOM 1830 C C . ALA A 1 242 ? 21.320 -12.964 -1.711 1.00 91.81 242 ALA A C 1
ATOM 1832 O O . ALA A 1 242 ? 22.106 -12.483 -2.531 1.00 91.81 242 ALA A O 1
ATOM 1833 N N . LEU A 1 243 ? 20.875 -14.224 -1.805 1.00 93.81 243 LEU A N 1
ATOM 1834 C CA . LEU A 1 243 ? 21.257 -15.135 -2.891 1.00 93.81 243 LEU A CA 1
ATOM 1835 C C . LEU A 1 243 ? 20.775 -14.636 -4.259 1.00 93.81 243 LEU A C 1
ATOM 1837 O O . LEU A 1 243 ? 21.571 -14.570 -5.198 1.00 93.81 243 LEU A O 1
ATOM 1841 N N . VAL A 1 244 ? 19.505 -14.235 -4.367 1.00 93.12 244 VAL A N 1
ATOM 1842 C CA . VAL A 1 244 ? 18.935 -13.699 -5.614 1.00 93.12 244 VAL A CA 1
ATOM 1843 C C . VAL A 1 244 ? 19.636 -12.402 -6.017 1.00 93.12 244 VAL A C 1
ATOM 1845 O O . VAL A 1 244 ? 20.018 -12.248 -7.175 1.00 93.12 244 VAL A O 1
ATOM 1848 N N . MET A 1 245 ? 19.897 -11.501 -5.071 1.00 92.19 245 MET A N 1
ATOM 1849 C CA . MET A 1 245 ? 20.602 -10.247 -5.341 1.00 92.19 245 MET A CA 1
ATOM 1850 C C . MET A 1 245 ? 22.051 -10.475 -5.777 1.00 92.19 245 MET A C 1
ATOM 1852 O O . MET A 1 245 ? 22.530 -9.789 -6.681 1.00 92.19 245 MET A O 1
ATOM 1856 N N . ASN A 1 246 ? 22.750 -11.444 -5.180 1.00 92.94 246 ASN A N 1
ATOM 1857 C CA . ASN A 1 246 ? 24.099 -11.811 -5.603 1.00 92.94 246 ASN A CA 1
ATOM 1858 C C . ASN A 1 246 ? 24.097 -12.421 -7.016 1.00 92.94 246 ASN A C 1
ATOM 1860 O O . ASN A 1 246 ? 24.899 -12.025 -7.863 1.00 92.94 246 ASN A O 1
ATOM 1864 N N . MET A 1 247 ? 23.144 -13.317 -7.301 1.00 92.50 247 MET A N 1
ATOM 1865 C CA . MET A 1 247 ? 22.945 -13.887 -8.636 1.00 92.50 247 MET A CA 1
ATOM 1866 C C . MET A 1 247 ? 22.695 -12.789 -9.677 1.00 92.50 247 MET A C 1
ATOM 1868 O O . MET A 1 247 ? 23.339 -12.790 -10.723 1.00 92.50 247 MET A O 1
ATOM 1872 N N . LEU A 1 248 ? 21.810 -11.831 -9.394 1.00 93.19 248 LEU A N 1
ATOM 1873 C CA . LEU A 1 248 ? 21.518 -10.726 -10.310 1.00 93.19 248 LEU A CA 1
ATOM 1874 C C . LEU A 1 248 ? 22.736 -9.820 -10.523 1.00 93.19 248 LEU A C 1
ATOM 1876 O O . LEU A 1 248 ? 23.069 -9.511 -11.662 1.00 93.19 248 LEU A O 1
ATOM 1880 N N . ARG A 1 249 ? 23.459 -9.458 -9.458 1.00 91.00 249 ARG A N 1
ATOM 1881 C CA . ARG A 1 249 ? 24.663 -8.616 -9.557 1.00 91.00 249 ARG A CA 1
ATOM 1882 C C . ARG A 1 249 ? 25.795 -9.274 -10.352 1.00 91.00 249 ARG A C 1
ATOM 1884 O O . ARG A 1 249 ? 26.592 -8.570 -10.960 1.00 91.00 249 ARG A O 1
ATOM 1891 N N . SER A 1 250 ? 25.876 -10.605 -10.345 1.00 91.81 250 SER A N 1
ATOM 1892 C CA . SER A 1 250 ? 26.901 -11.347 -11.092 1.00 91.81 250 SER A CA 1
ATOM 1893 C C . SER A 1 250 ? 26.705 -11.319 -12.615 1.00 91.81 250 SER A C 1
ATOM 1895 O O . SER A 1 250 ? 27.615 -11.681 -13.360 1.00 91.81 250 SER A O 1
ATOM 1897 N N . ARG A 1 251 ? 25.529 -10.892 -13.092 1.00 92.88 251 ARG A N 1
ATOM 1898 C CA . ARG A 1 251 ? 25.186 -10.881 -14.513 1.00 92.88 251 ARG A CA 1
ATOM 1899 C C . ARG A 1 251 ? 25.544 -9.558 -15.180 1.00 92.88 251 ARG A C 1
ATOM 1901 O O . ARG A 1 251 ? 25.417 -8.487 -14.596 1.00 92.88 251 ARG A O 1
ATOM 1908 N N . THR A 1 252 ? 25.926 -9.631 -16.451 1.00 93.00 252 THR A N 1
ATOM 1909 C CA . THR A 1 252 ? 26.290 -8.460 -17.264 1.00 93.00 252 THR A CA 1
ATOM 1910 C C . THR A 1 252 ? 25.083 -7.706 -17.829 1.00 93.00 252 THR A C 1
ATOM 1912 O O . THR A 1 252 ? 25.216 -6.536 -18.187 1.00 93.00 252 THR A O 1
ATOM 1915 N N . ASP A 1 253 ? 23.913 -8.349 -17.894 1.00 92.56 253 ASP A N 1
ATOM 1916 C CA . ASP A 1 253 ? 22.657 -7.805 -18.427 1.00 92.56 253 ASP A CA 1
ATOM 1917 C C . ASP A 1 253 ? 21.740 -7.195 -17.351 1.00 92.56 253 ASP A C 1
ATOM 1919 O O . ASP A 1 253 ? 20.581 -6.882 -17.628 1.00 92.56 253 ASP A O 1
ATOM 1923 N N . VAL A 1 254 ? 22.248 -7.033 -16.126 1.00 92.94 254 VAL A N 1
ATOM 1924 C CA . VAL A 1 254 ? 21.548 -6.386 -15.012 1.00 92.94 254 VAL A CA 1
ATOM 1925 C C . VAL A 1 254 ? 22.106 -4.984 -14.800 1.00 92.94 254 VAL A C 1
ATOM 1927 O O . VAL A 1 254 ? 23.323 -4.785 -14.724 1.00 92.94 254 VAL A O 1
ATOM 1930 N N . ARG A 1 255 ? 21.215 -3.998 -14.675 1.00 89.75 255 ARG A N 1
ATOM 1931 C CA . ARG A 1 255 ? 21.563 -2.616 -14.327 1.00 89.75 255 ARG A CA 1
ATOM 1932 C C . ARG A 1 255 ? 20.733 -2.163 -13.132 1.00 89.75 255 ARG A C 1
ATOM 1934 O O . ARG A 1 255 ? 19.510 -2.240 -13.156 1.00 89.75 255 ARG A O 1
ATOM 1941 N N . GLU A 1 256 ? 21.402 -1.691 -12.083 1.00 89.25 256 GLU A N 1
ATOM 1942 C CA . GLU A 1 256 ? 20.738 -1.024 -10.959 1.00 89.25 256 GLU A CA 1
ATOM 1943 C C . GLU A 1 256 ? 20.408 0.406 -11.389 1.00 89.25 256 GLU A C 1
ATOM 1945 O O . GLU A 1 256 ? 21.304 1.208 -11.641 1.00 89.25 256 GLU A O 1
ATOM 1950 N N . VAL A 1 257 ? 19.113 0.684 -11.546 1.00 85.94 257 VAL A N 1
ATOM 1951 C CA . VAL A 1 257 ? 18.597 2.004 -11.928 1.00 85.94 257 VAL A CA 1
ATOM 1952 C C . VAL A 1 257 ? 18.569 2.911 -10.707 1.00 85.94 257 VAL A C 1
ATOM 1954 O O . VAL A 1 257 ? 18.912 4.087 -10.801 1.00 85.94 257 VAL A O 1
ATOM 1957 N N . GLN A 1 258 ? 18.179 2.362 -9.553 1.00 85.25 258 GLN A N 1
ATOM 1958 C CA . GLN A 1 258 ? 18.096 3.123 -8.316 1.00 85.25 258 GLN A CA 1
ATOM 1959 C C . GLN A 1 258 ? 18.283 2.240 -7.081 1.00 85.25 258 GLN A C 1
ATOM 1961 O O . GLN A 1 258 ? 17.820 1.101 -7.044 1.00 85.25 258 GLN A O 1
ATOM 1966 N N . ALA A 1 259 ? 18.902 2.803 -6.046 1.00 89.19 259 ALA A N 1
ATOM 1967 C CA . ALA A 1 259 ? 18.941 2.252 -4.699 1.00 89.19 259 ALA A CA 1
ATOM 1968 C C . ALA A 1 259 ? 18.703 3.393 -3.703 1.00 89.19 259 ALA A C 1
ATOM 1970 O O . ALA A 1 259 ? 19.456 4.367 -3.705 1.00 89.19 259 ALA A O 1
ATOM 1971 N N . VAL A 1 260 ? 17.641 3.298 -2.902 1.00 88.44 260 VAL A N 1
ATOM 1972 C CA . VAL A 1 260 ? 17.231 4.348 -1.958 1.00 88.44 260 VAL A CA 1
ATOM 1973 C C . VAL A 1 260 ? 16.865 3.733 -0.617 1.00 88.44 260 VAL A C 1
ATOM 1975 O O . VAL A 1 260 ? 16.131 2.746 -0.561 1.00 88.44 260 VAL A O 1
ATOM 1978 N N . ASP A 1 261 ? 17.329 4.371 0.453 1.00 90.19 261 ASP A N 1
ATOM 1979 C CA . ASP A 1 261 ? 16.859 4.116 1.809 1.00 90.19 261 ASP A CA 1
ATOM 1980 C C . ASP A 1 261 ? 15.684 5.049 2.114 1.00 90.19 261 ASP A C 1
ATOM 1982 O O . ASP A 1 261 ? 15.835 6.267 2.215 1.00 90.19 261 ASP A O 1
ATOM 1986 N N . LEU A 1 262 ? 14.491 4.471 2.220 1.00 89.12 262 LEU A N 1
ATOM 1987 C CA . LEU A 1 262 ? 13.252 5.171 2.527 1.00 89.12 262 LEU A CA 1
ATOM 1988 C C . LEU A 1 262 ? 13.023 5.155 4.035 1.00 89.12 262 LEU A C 1
ATOM 1990 O O . LEU A 1 262 ? 12.907 4.089 4.637 1.00 89.12 262 LEU A O 1
ATOM 1994 N N . ILE A 1 263 ? 12.926 6.333 4.645 1.00 90.31 263 ILE A N 1
ATOM 1995 C CA . ILE A 1 263 ? 12.524 6.471 6.046 1.00 90.31 263 ILE A CA 1
ATOM 1996 C C . ILE A 1 263 ? 11.005 6.622 6.068 1.00 90.31 263 ILE A C 1
ATOM 1998 O O . ILE A 1 263 ? 10.475 7.669 5.719 1.00 90.31 263 ILE A O 1
ATOM 2002 N N . THR A 1 264 ? 10.313 5.562 6.464 1.00 89.12 264 THR A N 1
ATOM 2003 C CA . THR A 1 264 ? 8.848 5.474 6.464 1.00 89.12 264 THR A CA 1
ATOM 2004 C C . THR A 1 264 ? 8.301 5.545 7.886 1.00 89.12 264 THR A C 1
ATOM 2006 O O . THR A 1 264 ? 8.859 4.952 8.809 1.00 89.12 264 THR A O 1
ATOM 2009 N N . ASN A 1 265 ? 7.188 6.252 8.077 1.00 90.31 265 ASN A N 1
ATOM 2010 C CA . ASN A 1 265 ? 6.433 6.199 9.331 1.00 90.31 265 ASN A CA 1
ATOM 2011 C C . ASN A 1 265 ? 5.296 5.183 9.213 1.00 90.31 265 ASN A C 1
ATOM 2013 O O . ASN A 1 265 ? 4.769 4.959 8.123 1.00 90.31 265 ASN A O 1
ATOM 2017 N N . ASN A 1 266 ? 4.888 4.594 10.338 1.00 90.25 266 ASN A N 1
ATOM 2018 C CA . ASN A 1 266 ? 3.866 3.553 10.341 1.00 90.25 266 ASN A CA 1
ATOM 2019 C C . ASN A 1 266 ? 2.550 4.045 9.704 1.00 90.25 266 ASN A C 1
ATOM 2021 O O . ASN A 1 266 ? 2.015 5.093 10.073 1.00 90.25 266 ASN A O 1
ATOM 2025 N N . GLY A 1 267 ? 2.050 3.299 8.726 1.00 88.81 267 GLY A N 1
ATOM 2026 C CA . GLY A 1 267 ? 0.863 3.573 7.919 1.00 88.81 267 GLY A CA 1
ATOM 2027 C C . GLY A 1 267 ? 1.003 4.687 6.875 1.00 88.81 267 GLY A C 1
ATOM 2028 O O . GLY A 1 267 ? 0.174 4.758 5.967 1.00 88.81 267 GLY A O 1
ATOM 2029 N N . GLN A 1 268 ? 2.032 5.533 6.959 1.00 92.19 268 GLN A N 1
ATOM 2030 C CA . GLN A 1 268 ? 2.221 6.659 6.041 1.00 92.19 268 GLN A CA 1
ATOM 2031 C C . GLN A 1 268 ? 2.738 6.186 4.682 1.00 92.19 268 GLN A C 1
ATOM 2033 O O . GLN A 1 268 ? 3.433 5.178 4.583 1.00 92.19 268 GLN A O 1
ATOM 2038 N N . THR A 1 269 ? 2.360 6.897 3.621 1.00 91.31 269 THR A N 1
ATOM 2039 C CA . THR A 1 269 ? 2.775 6.557 2.255 1.00 91.31 269 THR A CA 1
ATOM 2040 C C . THR A 1 269 ? 3.947 7.433 1.840 1.00 91.31 269 THR A C 1
ATOM 2042 O O . THR A 1 269 ? 3.800 8.649 1.755 1.00 91.31 269 THR A O 1
ATOM 2045 N N . GLU A 1 270 ? 5.077 6.811 1.521 1.00 90.69 270 GLU A N 1
ATOM 2046 C CA . GLU A 1 270 ? 6.226 7.483 0.920 1.00 90.69 270 GLU A CA 1
ATOM 2047 C C . GLU A 1 270 ? 6.190 7.313 -0.599 1.00 90.69 270 GLU A C 1
ATOM 2049 O O . GLU A 1 270 ? 5.971 6.210 -1.107 1.00 90.69 270 GLU A O 1
ATOM 2054 N N . LYS A 1 271 ? 6.395 8.413 -1.328 1.00 90.12 271 LYS A N 1
ATOM 2055 C CA . LYS A 1 271 ? 6.356 8.440 -2.795 1.00 90.12 271 LYS A CA 1
ATOM 2056 C C . LYS A 1 271 ? 7.745 8.693 -3.355 1.00 90.12 271 LYS A C 1
ATOM 2058 O O . LYS A 1 271 ? 8.410 9.653 -2.976 1.00 90.12 271 LYS A O 1
ATOM 2063 N N . LEU A 1 272 ? 8.146 7.867 -4.309 1.00 87.56 272 LEU A N 1
ATOM 2064 C CA . LEU A 1 272 ? 9.393 7.987 -5.041 1.00 87.56 272 LEU A CA 1
ATOM 2065 C C . LEU A 1 272 ? 9.086 8.030 -6.531 1.00 87.56 272 LEU A C 1
ATOM 2067 O O . LEU A 1 272 ? 8.574 7.064 -7.084 1.00 87.56 272 LEU A O 1
ATOM 2071 N N . ALA A 1 273 ? 9.418 9.135 -7.186 1.00 85.81 273 ALA A N 1
ATOM 2072 C CA . ALA A 1 273 ? 9.257 9.267 -8.624 1.00 85.81 273 ALA A CA 1
ATOM 2073 C C . ALA A 1 273 ? 10.557 9.748 -9.264 1.00 85.81 273 ALA A C 1
ATOM 2075 O O . ALA A 1 273 ? 11.235 10.634 -8.741 1.00 85.81 273 ALA A O 1
ATOM 2076 N N . SER A 1 274 ? 10.890 9.169 -10.411 1.00 82.19 274 SER A N 1
ATOM 2077 C CA . SER A 1 274 ? 11.917 9.686 -11.305 1.00 82.19 274 SER A CA 1
ATOM 2078 C C . SER A 1 274 ? 11.383 9.588 -12.720 1.00 82.19 274 SER A C 1
ATOM 2080 O O . SER A 1 274 ? 11.248 8.493 -13.259 1.00 82.19 274 SER A O 1
ATOM 2082 N N . THR A 1 275 ? 11.046 10.739 -13.290 1.00 81.75 275 THR A N 1
ATOM 2083 C CA . THR A 1 275 ? 10.534 10.866 -14.652 1.00 81.75 275 THR A CA 1
ATOM 2084 C C . THR A 1 275 ? 11.467 11.741 -15.471 1.00 81.75 275 THR A C 1
ATOM 2086 O O . THR A 1 275 ? 12.009 12.736 -14.980 1.00 81.75 275 THR A O 1
ATOM 2089 N N . ARG A 1 276 ? 11.657 11.371 -16.731 1.00 80.38 276 ARG A N 1
ATOM 2090 C CA . ARG A 1 276 ? 12.445 12.089 -17.718 1.00 80.38 276 ARG A CA 1
ATOM 2091 C C . ARG A 1 276 ? 11.606 12.278 -18.978 1.00 80.38 276 ARG A C 1
ATOM 2093 O O . ARG A 1 276 ? 11.149 11.308 -19.573 1.00 80.38 276 ARG A O 1
ATOM 2100 N N . GLY A 1 277 ? 11.495 13.527 -19.417 1.00 80.25 277 GLY A N 1
ATOM 2101 C CA . GLY A 1 277 ? 10.846 13.866 -20.677 1.00 80.25 277 GLY A CA 1
ATOM 2102 C C . GLY A 1 277 ? 11.640 13.338 -21.866 1.00 80.25 277 GLY A C 1
ATOM 2103 O O . GLY A 1 277 ? 12.845 13.603 -21.992 1.00 80.25 277 GLY A O 1
ATOM 2104 N N . ARG A 1 278 ? 10.971 12.600 -22.749 1.00 82.69 278 ARG A N 1
ATOM 2105 C CA . ARG A 1 278 ? 11.497 12.177 -24.043 1.00 82.69 278 ARG A CA 1
ATOM 2106 C C . ARG A 1 278 ? 10.590 12.689 -25.151 1.00 82.69 278 ARG A C 1
ATOM 2108 O O . ARG A 1 278 ? 9.392 12.423 -25.189 1.00 82.69 278 ARG A O 1
ATOM 2115 N N . ASN A 1 279 ? 11.193 13.433 -26.070 1.00 86.75 279 ASN A N 1
ATOM 2116 C CA . ASN A 1 279 ? 10.499 13.929 -27.248 1.00 86.75 279 ASN A CA 1
ATOM 2117 C C . ASN A 1 279 ? 10.389 12.818 -28.295 1.00 86.75 279 ASN A C 1
ATOM 2119 O O . ASN A 1 279 ? 11.359 12.102 -28.557 1.00 86.75 279 ASN A O 1
ATOM 2123 N N . TYR A 1 280 ? 9.225 12.713 -28.922 1.00 85.06 280 TYR A N 1
ATOM 2124 C CA . TYR A 1 280 ? 8.971 11.836 -30.058 1.00 85.06 280 TYR A CA 1
ATOM 2125 C C . TYR A 1 280 ? 8.236 12.607 -31.155 1.00 85.06 280 TYR A C 1
ATOM 2127 O O . TYR A 1 280 ? 7.658 13.666 -30.918 1.00 85.06 280 TYR A O 1
ATOM 2135 N N . VAL A 1 281 ? 8.276 12.098 -32.384 1.00 87.38 281 VAL A N 1
ATOM 2136 C CA . VAL A 1 281 ? 7.500 12.677 -33.485 1.00 87.38 281 VAL A CA 1
ATOM 2137 C C . VAL A 1 281 ? 6.070 12.167 -33.353 1.00 87.38 281 VAL A C 1
ATOM 2139 O O . VAL A 1 281 ? 5.816 10.985 -33.572 1.00 87.38 281 VAL A O 1
ATOM 2142 N N . LEU A 1 282 ? 5.160 13.050 -32.951 1.00 84.69 282 LEU A N 1
ATOM 2143 C CA . LEU A 1 282 ? 3.740 12.750 -32.794 1.00 84.69 282 LEU A CA 1
ATOM 2144 C C . LEU A 1 282 ? 3.052 12.686 -34.158 1.00 84.69 282 LEU A C 1
ATOM 2146 O O . LEU A 1 282 ? 2.266 11.779 -34.421 1.00 84.69 282 LEU A O 1
ATOM 2150 N N . ASN A 1 283 ? 3.346 13.656 -35.020 1.00 86.75 283 ASN A N 1
ATOM 2151 C CA . ASN A 1 283 ? 2.756 13.759 -36.346 1.00 86.75 283 ASN A CA 1
ATOM 2152 C C . ASN A 1 283 ? 3.672 14.562 -37.279 1.00 86.75 283 ASN A C 1
ATOM 2154 O O . ASN A 1 283 ? 4.744 15.024 -36.894 1.00 86.75 283 ASN A O 1
ATOM 2158 N N . VAL A 1 284 ? 3.256 14.734 -38.526 1.00 86.81 284 VAL A N 1
ATOM 2159 C CA . VAL A 1 284 ? 3.948 15.535 -39.529 1.00 86.81 284 VAL A CA 1
ATOM 2160 C C . VAL A 1 284 ? 2.941 16.533 -40.100 1.00 86.81 284 VAL A C 1
ATOM 2162 O O . VAL A 1 284 ? 1.903 16.131 -40.626 1.00 86.81 284 VAL A O 1
ATOM 2165 N N . LYS A 1 285 ? 3.223 17.836 -39.989 1.00 86.56 285 LYS A N 1
ATOM 2166 C CA . LYS A 1 285 ? 2.341 18.908 -40.480 1.00 86.56 285 LYS A CA 1
ATOM 2167 C C . LYS A 1 285 ? 2.952 19.634 -41.685 1.00 86.56 285 LYS A C 1
ATOM 2169 O O . LYS A 1 285 ? 4.175 19.704 -41.785 1.00 86.56 285 LYS A O 1
ATOM 2174 N N . PRO A 1 286 ? 2.145 20.170 -42.617 1.00 82.56 286 PRO A N 1
ATOM 2175 C CA . PRO A 1 286 ? 2.661 20.960 -43.733 1.00 82.56 286 PRO A CA 1
ATOM 2176 C C . PRO A 1 286 ? 3.387 22.209 -43.222 1.00 82.56 286 PRO A C 1
ATOM 2178 O O . PRO A 1 286 ? 2.844 22.931 -42.383 1.00 82.56 286 PRO A O 1
ATOM 2181 N N . SER A 1 287 ? 4.599 22.468 -43.715 1.00 79.50 287 SER A N 1
ATOM 2182 C CA . SER A 1 287 ? 5.357 23.644 -43.277 1.00 79.50 287 SER A CA 1
ATOM 2183 C C . SER A 1 287 ? 4.853 24.911 -43.983 1.00 79.50 287 SER A C 1
ATOM 2185 O O . SER A 1 287 ? 4.695 24.905 -45.209 1.00 79.50 287 SER A O 1
ATOM 2187 N N . PRO A 1 288 ? 4.662 26.032 -43.263 1.00 73.44 288 PRO A N 1
ATOM 2188 C CA . PRO A 1 288 ? 4.270 27.306 -43.868 1.00 73.44 288 PRO A CA 1
ATOM 2189 C C . PRO A 1 288 ? 5.375 27.935 -44.737 1.00 73.44 288 PRO A C 1
ATOM 2191 O O . PRO A 1 288 ? 5.101 28.872 -45.481 1.00 73.44 288 PRO A O 1
ATOM 2194 N N . ALA A 1 289 ? 6.614 27.432 -44.663 1.00 75.88 289 ALA A N 1
ATOM 2195 C CA . ALA A 1 289 ? 7.761 27.929 -45.426 1.00 75.88 289 ALA A CA 1
ATOM 2196 C C . ALA A 1 289 ? 7.942 27.255 -46.805 1.00 75.88 289 ALA A C 1
ATOM 2198 O O . ALA A 1 289 ? 8.940 27.512 -47.477 1.00 75.88 289 ALA A O 1
ATOM 2199 N N . ASN A 1 290 ? 6.998 26.405 -47.243 1.00 68.94 290 ASN A N 1
ATOM 2200 C CA . ASN A 1 290 ? 6.985 25.652 -48.514 1.00 68.94 290 ASN A CA 1
ATOM 2201 C C . ASN A 1 290 ? 8.144 24.656 -48.743 1.00 68.94 290 ASN A C 1
ATOM 2203 O O . ASN A 1 290 ? 7.999 23.740 -49.556 1.00 68.94 290 ASN A O 1
ATOM 2207 N N . TRP A 1 291 ? 9.274 24.795 -48.048 1.00 65.88 291 TRP A N 1
ATOM 2208 C CA . TRP A 1 291 ? 10.406 23.878 -48.108 1.00 65.88 291 TRP A CA 1
ATOM 2209 C C . TRP A 1 291 ? 11.159 23.850 -46.766 1.00 65.88 291 TRP A C 1
ATOM 2211 O O . TRP A 1 291 ? 11.649 24.898 -46.342 1.00 65.88 291 TRP A O 1
ATOM 2221 N N . PRO A 1 292 ? 11.311 22.688 -46.103 1.00 74.62 292 PRO A N 1
ATOM 2222 C CA . PRO A 1 292 ? 10.761 21.369 -46.439 1.00 74.62 292 PRO A CA 1
ATOM 2223 C C . PRO A 1 292 ? 9.221 21.362 -46.465 1.00 74.62 292 PRO A C 1
ATOM 2225 O O . PRO A 1 292 ? 8.607 22.124 -45.726 1.00 74.62 292 PRO A O 1
ATOM 2228 N N . PRO A 1 293 ? 8.569 20.522 -47.292 1.00 79.88 293 PRO A N 1
ATOM 2229 C CA . PRO A 1 293 ? 7.108 20.539 -47.442 1.00 79.88 293 PRO A CA 1
ATOM 2230 C C . PRO A 1 293 ? 6.366 20.125 -46.165 1.00 79.88 293 PRO A C 1
ATOM 2232 O O . PRO A 1 293 ? 5.206 20.487 -45.977 1.00 79.88 293 PRO A O 1
ATOM 2235 N N . TYR A 1 294 ? 7.043 19.404 -45.272 1.00 83.31 294 TYR A N 1
ATOM 2236 C CA . TYR A 1 294 ? 6.493 18.970 -44.005 1.00 83.31 294 TYR A CA 1
ATOM 2237 C C . TYR A 1 294 ? 7.486 19.179 -42.863 1.00 83.31 294 TYR A C 1
ATOM 2239 O O . TYR A 1 294 ? 8.688 18.968 -43.032 1.00 83.31 294 TYR A O 1
ATOM 2247 N N . GLU A 1 295 ? 6.971 19.548 -41.696 1.00 85.25 295 GLU A N 1
ATOM 2248 C CA . GLU A 1 295 ? 7.715 19.669 -40.448 1.00 85.25 295 GLU A CA 1
ATOM 2249 C C . GLU A 1 295 ? 7.179 18.667 -39.409 1.00 85.25 295 GLU A C 1
ATOM 2251 O O . GLU A 1 295 ? 5.965 18.448 -39.328 1.00 85.25 295 GLU A O 1
ATOM 2256 N N . PRO A 1 296 ? 8.062 18.022 -38.627 1.00 86.12 296 PRO A N 1
ATOM 2257 C CA . PRO A 1 296 ? 7.634 17.121 -37.570 1.00 86.12 296 PRO A CA 1
ATOM 2258 C C . PRO A 1 296 ? 6.945 17.912 -36.453 1.00 86.12 296 PRO A C 1
ATOM 2260 O O . PRO A 1 296 ? 7.481 18.886 -35.926 1.00 86.12 296 PRO A O 1
ATOM 2263 N N . GLU A 1 297 ? 5.756 17.465 -36.074 1.00 88.56 297 GLU A N 1
ATOM 2264 C CA . GLU A 1 297 ? 5.098 17.844 -34.833 1.00 88.56 297 GLU A CA 1
ATOM 2265 C C . GLU A 1 297 ? 5.632 16.934 -33.726 1.00 88.56 297 GLU A C 1
ATOM 2267 O O . GLU A 1 297 ? 5.443 15.716 -33.751 1.00 88.56 297 GLU A O 1
ATOM 2272 N N . THR A 1 298 ? 6.357 17.515 -32.774 1.00 88.56 298 THR A N 1
ATOM 2273 C CA . THR A 1 298 ? 6.944 16.779 -31.653 1.00 88.56 298 THR A CA 1
ATOM 2274 C C . THR A 1 298 ? 5.974 16.719 -30.478 1.00 88.56 298 THR A C 1
ATOM 2276 O O . THR A 1 298 ? 5.480 17.758 -30.044 1.00 88.56 298 THR A O 1
ATOM 2279 N N . GLY A 1 299 ? 5.749 15.521 -29.942 1.00 83.50 299 GLY A N 1
ATOM 2280 C CA . GLY A 1 299 ? 5.136 15.302 -28.633 1.00 83.50 299 GLY A CA 1
ATOM 2281 C C . GLY A 1 299 ? 6.201 14.987 -27.581 1.00 83.50 299 GLY A C 1
ATOM 2282 O O . GLY A 1 299 ? 7.310 14.574 -27.916 1.00 83.50 299 GLY A O 1
ATOM 2283 N N . GLU A 1 300 ? 5.862 15.160 -26.307 1.00 85.94 300 GLU A N 1
ATOM 2284 C CA . GLU A 1 300 ? 6.697 14.753 -25.175 1.00 85.94 300 GLU A CA 1
ATOM 2285 C C . GLU A 1 300 ? 5.975 13.647 -24.403 1.00 85.94 300 GLU A C 1
ATOM 2287 O O . GLU A 1 300 ? 4.776 13.752 -24.135 1.00 85.94 300 GLU A O 1
ATOM 2292 N N . ILE A 1 301 ? 6.695 12.582 -24.057 1.00 84.06 301 ILE A N 1
ATOM 2293 C CA . ILE A 1 301 ? 6.243 11.569 -23.103 1.00 84.06 301 ILE A CA 1
ATOM 2294 C C . ILE A 1 301 ? 7.182 11.577 -21.898 1.00 84.06 301 ILE A C 1
ATOM 2296 O O . ILE A 1 301 ? 8.394 11.725 -22.046 1.00 84.06 301 ILE A O 1
ATOM 2300 N N . GLN A 1 302 ? 6.621 11.462 -20.697 1.00 80.88 302 GLN A N 1
ATOM 2301 C CA . GLN A 1 302 ? 7.409 11.308 -19.478 1.00 80.88 302 GLN A CA 1
ATOM 2302 C C . GLN A 1 302 ? 7.688 9.818 -19.281 1.00 80.88 302 GLN A C 1
ATOM 2304 O O . GLN A 1 302 ? 6.783 9.067 -18.936 1.00 80.88 302 GLN A O 1
ATOM 2309 N N . GLU A 1 303 ? 8.926 9.395 -19.516 1.00 84.25 303 GLU A N 1
ATOM 2310 C CA . GLU A 1 303 ? 9.383 8.032 -19.222 1.00 84.25 303 GLU A CA 1
ATOM 2311 C C . GLU A 1 303 ? 9.958 7.992 -17.808 1.00 84.25 303 GLU A C 1
ATOM 2313 O O . GLU A 1 303 ? 10.611 8.940 -17.366 1.00 84.25 303 GLU A O 1
ATOM 2318 N N . GLY A 1 304 ? 9.758 6.906 -17.075 1.00 84.06 304 GLY A N 1
ATOM 2319 C CA . GLY A 1 304 ? 10.292 6.779 -15.731 1.00 84.06 304 GLY A CA 1
ATOM 2320 C C . GLY A 1 304 ? 9.532 5.807 -14.851 1.00 84.06 304 GLY A C 1
ATOM 2321 O O . GLY A 1 304 ? 8.913 4.850 -15.305 1.00 84.06 304 GLY A O 1
ATOM 2322 N N . PHE A 1 305 ? 9.606 6.045 -13.549 1.00 84.56 305 PHE A N 1
ATOM 2323 C CA . PHE A 1 305 ? 8.851 5.270 -12.577 1.00 84.56 305 PHE A CA 1
ATOM 2324 C C . PHE A 1 305 ? 8.299 6.159 -11.472 1.00 84.56 305 PHE A C 1
ATOM 2326 O O . PHE A 1 305 ? 8.895 7.170 -11.094 1.00 84.56 305 PHE A O 1
ATOM 2333 N N . GLN A 1 306 ? 7.178 5.718 -10.920 1.00 88.88 306 GLN A N 1
ATOM 2334 C CA . GLN A 1 306 ? 6.572 6.206 -9.698 1.00 88.88 306 GLN A CA 1
ATOM 2335 C C . GLN A 1 306 ? 6.261 4.999 -8.816 1.00 88.88 306 GLN A C 1
ATOM 2337 O O . GLN A 1 306 ? 5.504 4.110 -9.195 1.00 88.88 306 GLN A O 1
ATOM 2342 N N . ILE A 1 307 ? 6.857 4.966 -7.632 1.00 89.06 307 ILE A N 1
ATOM 2343 C CA . ILE A 1 307 ? 6.667 3.921 -6.635 1.00 89.06 307 ILE A CA 1
ATOM 2344 C C . ILE A 1 307 ? 6.143 4.584 -5.366 1.00 89.06 307 ILE A C 1
ATOM 2346 O O . ILE A 1 307 ? 6.735 5.535 -4.862 1.00 89.06 307 ILE A O 1
ATOM 2350 N N . GLU A 1 308 ? 5.041 4.077 -4.835 1.00 91.75 308 GLU A N 1
ATOM 2351 C CA . GLU A 1 308 ? 4.473 4.496 -3.560 1.00 91.75 308 GLU A CA 1
ATOM 2352 C C . GLU A 1 308 ? 4.499 3.309 -2.602 1.00 91.75 308 GLU A C 1
ATOM 2354 O O . GLU A 1 308 ? 4.040 2.219 -2.946 1.00 91.75 308 GLU A O 1
ATOM 2359 N N . VAL A 1 309 ? 5.051 3.511 -1.407 1.00 91.31 309 VAL A N 1
ATOM 2360 C CA . VAL A 1 309 ? 5.214 2.466 -0.394 1.00 91.31 309 VAL A CA 1
ATOM 2361 C C . VAL A 1 309 ? 4.519 2.905 0.884 1.00 91.31 309 VAL A C 1
ATOM 2363 O O . VAL A 1 309 ? 4.820 3.962 1.430 1.00 91.31 309 VAL A O 1
ATOM 2366 N N . SER A 1 310 ? 3.599 2.080 1.375 1.00 92.50 310 SER A N 1
ATOM 2367 C CA . SER A 1 310 ? 2.875 2.301 2.627 1.00 92.50 310 SER A CA 1
ATOM 2368 C C . SER A 1 310 ? 3.042 1.068 3.518 1.00 92.50 310 SER A C 1
ATOM 2370 O O . SER A 1 310 ? 2.409 0.041 3.259 1.00 92.50 310 SER A O 1
ATOM 2372 N N . PRO A 1 311 ? 3.934 1.110 4.520 1.00 92.31 311 PRO A N 1
ATOM 2373 C CA . PRO A 1 311 ? 4.090 0.044 5.501 1.00 92.31 311 PRO A CA 1
ATOM 2374 C C . PRO A 1 311 ? 3.11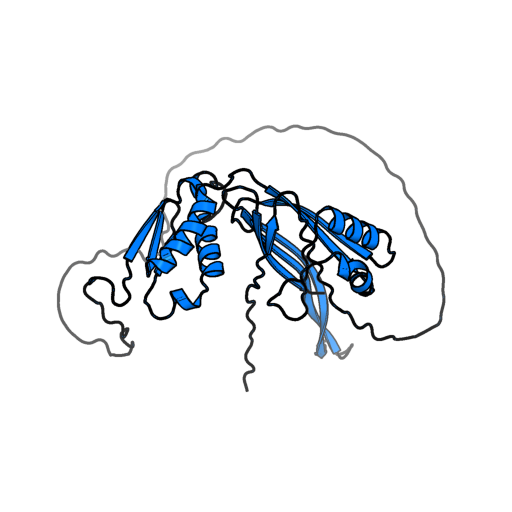3 0.207 6.669 1.00 92.31 311 PRO A C 1
ATOM 2376 O O . PRO A 1 311 ? 2.857 1.321 7.101 1.00 92.31 311 PRO A O 1
ATOM 2379 N N . LEU A 1 312 ? 2.628 -0.893 7.235 1.00 92.62 312 LEU A N 1
ATOM 2380 C CA . LEU A 1 312 ? 1.870 -0.959 8.480 1.00 92.62 312 LEU A CA 1
ATOM 2381 C C . LEU A 1 312 ? 2.376 -2.130 9.325 1.00 92.62 312 LEU A C 1
ATOM 2383 O O . LEU A 1 312 ? 2.184 -3.301 8.996 1.00 92.62 312 LEU A O 1
ATOM 2387 N N . LEU A 1 313 ? 3.028 -1.817 10.435 1.00 91.12 313 LEU A N 1
ATOM 2388 C CA . LEU A 1 313 ? 3.539 -2.798 11.378 1.00 91.12 313 LEU A CA 1
ATOM 2389 C C . LEU A 1 313 ? 2.401 -3.377 12.228 1.00 91.12 313 LEU A C 1
ATOM 2391 O O . LEU A 1 313 ? 1.459 -2.678 12.605 1.00 91.12 313 LEU A O 1
ATOM 2395 N N . SER A 1 314 ? 2.498 -4.657 12.566 1.00 89.50 314 SER A N 1
ATOM 2396 C CA . SER A 1 314 ? 1.674 -5.249 13.613 1.00 89.50 314 SER A CA 1
ATOM 2397 C C . SER A 1 314 ? 2.058 -4.723 14.995 1.00 89.50 314 SER A C 1
ATOM 2399 O O . SER A 1 314 ? 3.179 -4.274 15.227 1.00 89.50 314 SER A O 1
ATOM 2401 N N . VAL A 1 315 ? 1.124 -4.833 15.941 1.00 88.88 315 VAL A N 1
ATOM 2402 C CA . VAL A 1 315 ? 1.309 -4.383 17.332 1.00 88.88 315 VAL A CA 1
ATOM 2403 C C . VAL A 1 315 ? 2.490 -5.090 18.008 1.00 88.88 315 VAL A C 1
ATOM 2405 O O . VAL A 1 315 ? 3.249 -4.468 18.740 1.00 88.88 315 VAL A O 1
ATOM 2408 N N . ASP A 1 316 ? 2.695 -6.380 17.727 1.00 85.62 316 ASP A N 1
ATOM 2409 C CA . ASP A 1 316 ? 3.818 -7.160 18.267 1.00 85.62 316 ASP A CA 1
ATOM 2410 C C . ASP A 1 316 ? 5.165 -6.848 17.591 1.00 85.62 316 ASP A C 1
ATOM 2412 O O . ASP A 1 316 ? 6.199 -7.408 17.960 1.00 85.62 316 ASP A O 1
ATOM 2416 N N . GLY A 1 317 ? 5.156 -5.996 16.564 1.00 81.44 317 GLY A N 1
ATOM 2417 C CA . GLY A 1 317 ? 6.323 -5.650 15.775 1.00 81.44 317 GLY A CA 1
ATOM 2418 C C . GLY A 1 317 ? 6.912 -6.816 14.991 1.00 81.44 317 GLY A C 1
ATOM 2419 O O . GLY A 1 317 ? 7.999 -6.667 14.446 1.00 81.44 317 GLY A O 1
ATOM 2420 N N . ARG A 1 318 ? 6.255 -7.978 14.922 1.00 83.12 318 ARG A N 1
ATOM 2421 C CA . ARG A 1 318 ? 6.795 -9.158 14.233 1.00 83.12 318 ARG A CA 1
ATOM 2422 C C . ARG A 1 318 ? 6.350 -9.263 12.801 1.00 83.12 318 ARG A C 1
ATOM 2424 O O . ARG A 1 318 ? 6.915 -10.075 12.088 1.00 83.12 318 ARG A O 1
ATOM 2431 N N . THR A 1 319 ? 5.358 -8.505 12.365 1.00 84.50 319 THR A N 1
ATOM 2432 C CA . THR A 1 319 ? 4.911 -8.518 10.976 1.00 84.50 319 THR A CA 1
ATOM 2433 C C . THR A 1 319 ? 4.748 -7.103 10.451 1.00 84.50 319 THR A C 1
ATOM 2435 O O . THR A 1 319 ? 4.410 -6.186 11.189 1.00 84.50 319 THR A O 1
ATOM 2438 N N . LEU A 1 320 ? 5.019 -6.927 9.169 1.00 86.75 320 LEU A N 1
ATOM 2439 C CA . LEU A 1 320 ? 4.879 -5.694 8.424 1.00 86.75 320 LEU A CA 1
ATOM 2440 C C . LEU A 1 320 ? 3.949 -5.999 7.255 1.00 86.75 320 LEU A C 1
ATOM 2442 O O . LEU A 1 320 ? 4.326 -6.731 6.341 1.00 86.75 320 LEU A O 1
ATOM 2446 N N . ASP A 1 321 ? 2.732 -5.477 7.308 1.00 88.94 321 ASP A N 1
ATOM 2447 C CA . ASP A 1 321 ? 1.879 -5.383 6.133 1.00 88.94 321 ASP A CA 1
ATOM 2448 C C . ASP A 1 321 ? 2.420 -4.238 5.268 1.00 88.94 321 ASP A C 1
ATOM 2450 O O . AS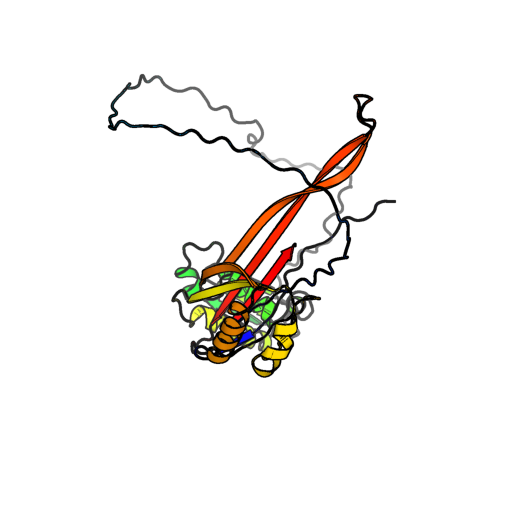P A 1 321 ? 2.702 -3.160 5.774 1.00 88.94 321 ASP A O 1
ATOM 2454 N N . CYS A 1 322 ? 2.609 -4.441 3.969 1.00 87.81 322 CYS A N 1
ATOM 2455 C CA . CYS A 1 322 ? 3.066 -3.371 3.082 1.00 87.81 322 CYS A CA 1
ATOM 2456 C C . CYS A 1 322 ? 2.224 -3.327 1.816 1.00 87.81 322 CYS A C 1
ATOM 2458 O O . CYS A 1 322 ? 1.912 -4.374 1.243 1.00 87.81 322 CYS A O 1
ATOM 2460 N N . VAL A 1 323 ? 1.883 -2.107 1.403 1.00 88.88 323 VAL A N 1
ATOM 2461 C CA . VAL A 1 323 ? 1.260 -1.800 0.120 1.00 88.88 323 VAL A CA 1
ATOM 2462 C C . VAL A 1 323 ? 2.284 -1.098 -0.749 1.00 88.88 323 VAL A C 1
ATOM 2464 O O . VAL A 1 323 ? 2.867 -0.095 -0.337 1.00 88.88 323 VAL A O 1
ATOM 2467 N N . ILE A 1 324 ? 2.483 -1.633 -1.951 1.00 88.38 324 ILE A N 1
ATOM 2468 C CA . ILE A 1 324 ? 3.373 -1.056 -2.951 1.00 88.38 324 ILE A CA 1
ATOM 2469 C C . ILE A 1 324 ? 2.559 -0.804 -4.213 1.00 88.38 324 ILE A C 1
ATOM 2471 O O . ILE A 1 324 ? 2.028 -1.745 -4.803 1.00 88.38 324 ILE A O 1
ATOM 2475 N N . ASN A 1 325 ? 2.476 0.459 -4.615 1.00 87.94 325 ASN A N 1
ATOM 2476 C CA . ASN A 1 325 ? 1.929 0.860 -5.901 1.00 87.94 325 ASN A CA 1
ATOM 2477 C C . ASN A 1 325 ? 3.099 1.248 -6.804 1.00 87.94 325 ASN A C 1
ATOM 2479 O O . ASN A 1 325 ? 3.880 2.124 -6.445 1.00 87.94 325 ASN A O 1
ATOM 2483 N N . ALA A 1 326 ? 3.250 0.579 -7.941 1.00 84.12 326 ALA A N 1
ATOM 2484 C CA . ALA A 1 326 ? 4.339 0.832 -8.872 1.00 84.12 326 ALA A CA 1
ATOM 2485 C C . ALA A 1 326 ? 3.765 1.107 -10.258 1.00 84.12 326 ALA A C 1
ATOM 2487 O O . ALA A 1 326 ? 3.129 0.238 -10.853 1.00 84.12 326 ALA A O 1
ATOM 2488 N N . ASN A 1 327 ? 4.029 2.306 -10.763 1.00 84.38 327 ASN A N 1
ATOM 2489 C CA . ASN A 1 327 ? 3.826 2.674 -12.150 1.00 84.38 327 ASN A CA 1
ATOM 2490 C C . ASN A 1 327 ? 5.194 2.851 -12.813 1.00 84.38 327 ASN A C 1
ATOM 2492 O O . ASN A 1 327 ? 6.053 3.559 -12.286 1.00 84.38 327 ASN A O 1
ATOM 2496 N N . ILE A 1 328 ? 5.426 2.152 -13.918 1.00 79.88 328 ILE A N 1
ATOM 2497 C CA . ILE A 1 328 ? 6.705 2.147 -14.624 1.00 79.88 328 ILE A CA 1
ATOM 2498 C C . ILE A 1 328 ? 6.398 2.304 -16.106 1.00 79.88 328 ILE A C 1
ATOM 2500 O O . ILE A 1 328 ? 5.863 1.387 -16.726 1.00 79.88 328 ILE A O 1
ATOM 2504 N N . ASP A 1 329 ? 6.780 3.458 -16.638 1.00 74.94 329 ASP A N 1
ATOM 2505 C CA . ASP A 1 329 ? 6.628 3.838 -18.035 1.00 74.94 329 ASP A CA 1
ATOM 2506 C C . ASP A 1 329 ? 8.023 3.796 -18.684 1.00 74.94 329 ASP A C 1
ATOM 2508 O O . ASP A 1 329 ? 8.927 4.534 -18.285 1.00 74.94 329 ASP A O 1
ATOM 2512 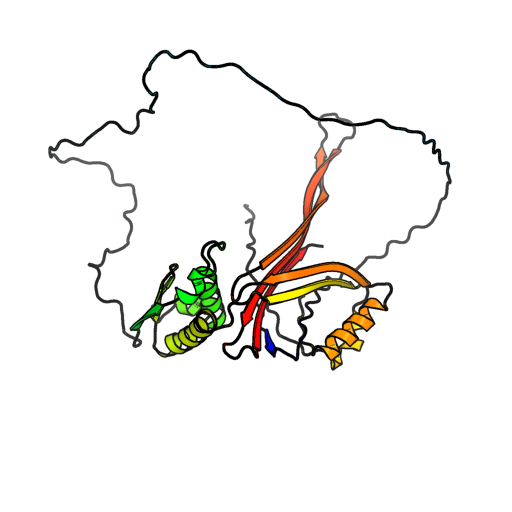N N . GLN A 1 330 ? 8.231 2.883 -19.637 1.00 63.44 330 GLN A N 1
ATOM 2513 C CA . GLN A 1 330 ? 9.513 2.652 -20.324 1.00 63.44 330 GLN A CA 1
ATOM 2514 C C . GLN A 1 330 ? 9.387 2.761 -21.838 1.00 63.44 330 GLN A C 1
ATOM 2516 O O . GLN A 1 330 ? 8.344 2.320 -22.372 1.00 63.44 330 GLN A O 1
#

Secondary structure (DSSP, 8-state):
-PPP----------EEEEETTT-EEE-------------------------------------------------------SSS--PPPP----------S---------SPPPP-TT--EEEEEE-HHHHTT-TTSSSTHHHHHHHHHHHH-SGGGTSSSP-EEEE-SSEEEEEE-HHHHHHHHHHHHHHHTS--SPEEEEEEEEEES-TTHHHHHGGG-EEE--SSTT--EEEE-HHHHHHHHHHHHT-TTEEEEEEEEEEE-TTPPEEEEEEEEEEEEEEEEE-TTSSSSEEEEEEEEEEEEEEEEEEEE-TTSSEEEEEEEEEEE-

pLDDT: mean 71.8, std 25.63, range [22.91, 97.69]